Protein AF-A0A554XJT8-F1 (afdb_monomer_lite)

Sequence (326 aa):
MVSGRAGVVPSPWLVAVLSSSRDIGLSLKMLNWFYVSAGSVLSAQRPPRVAFALSGGGKGVKTYVYIDGFNLYYAIKDMGCKWLDPKRMTEQVVPSARIEKVRYFTARVSGAVDAGAPGRQQIFFKALATVPEVQIHLGTFLAKSNWRPVMLLPVAHRALTDTAGSRATFVPGNLVVDVDAGLATSRPERLPVGRYGKGSAGGRPAALPDAVKAQVFTMEEKGSDVNLAVHLVNDAWAGRFDAAVVVSNDTDLVEPIRIVAQELGKSVYLLTPPGKFGAASPLVRVATHQRHIRPSHLRASHLRASQFPDPVWGPDGQPIAKPAGW

InterPro domains:
  IPR021139 NYN domain [PF01936] (219-289)

Radius of gyration: 30.83 Å; chains: 1; bounding box: 77×80×94 Å

Secondary structure (DSSP, 8-state):
-------PPPP----------------------------------PPP-------S--PPEEEEEEEEHHHHHHHHTTTT--SB-HHHHHHHH-TTEEEEEEEEEEEPPPTTS-TTHHHHHHHHHHHHTTSTTEEEEEEEEEEEEEEEE---PPBTTPEEE-TTS-EEE--SEEEEE---TT-TT---EEEEEB--STT-SSPPPPPPTTPPEEEEEEEEEESHHHHHHHHHHHHHHTT--SEEEEE---GGGHHHHHIIIIIS--EEEEEEPS-SS-S-HHHHHH-SEEEE---TTSTT-TTGGGBPPSSEEPTTS-EEPPPTT-

Organism: NCBI:txid1101373

Structure (mmCIF, N/CA/C/O backbone):
data_AF-A0A554XJT8-F1
#
_entry.id   AF-A0A554XJT8-F1
#
loop_
_atom_site.group_PDB
_atom_site.id
_atom_site.type_symbol
_atom_site.label_atom_id
_atom_site.label_alt_id
_atom_site.label_comp_id
_atom_site.label_asym_id
_atom_site.label_entity_id
_atom_site.label_seq_id
_atom_site.pdbx_PDB_ins_code
_atom_site.Cartn_x
_atom_site.Cartn_y
_atom_site.Cartn_z
_atom_site.occupancy
_atom_site.B_iso_or_equiv
_atom_site.auth_seq_id
_atom_site.auth_comp_id
_atom_site.auth_asym_id
_atom_site.auth_atom_id
_atom_site.pdbx_PDB_model_num
ATOM 1 N N . MET A 1 1 ? 50.480 -52.126 52.655 1.00 32.88 1 MET A N 1
ATOM 2 C CA . MET A 1 1 ? 49.744 -53.375 52.963 1.00 32.88 1 MET A CA 1
ATOM 3 C C . MET A 1 1 ? 48.249 -53.068 52.972 1.00 32.88 1 MET A C 1
ATOM 5 O O . MET A 1 1 ? 47.921 -51.993 53.441 1.00 32.88 1 MET A O 1
ATOM 9 N N . VAL A 1 2 ? 47.407 -53.982 52.458 1.00 31.33 2 VAL A N 1
ATOM 10 C CA . VAL A 1 2 ? 45.977 -54.205 52.822 1.00 31.33 2 VAL A CA 1
ATOM 11 C C . VAL A 1 2 ? 45.065 -52.949 52.860 1.00 31.33 2 VAL A C 1
ATOM 13 O O . VAL A 1 2 ? 45.084 -52.198 53.821 1.00 31.33 2 VAL A O 1
ATOM 16 N N . SER A 1 3 ? 44.364 -52.614 51.763 1.00 32.22 3 SER A N 1
ATOM 17 C CA . SER A 1 3 ? 42.914 -52.864 51.498 1.00 32.22 3 SER A CA 1
ATOM 18 C C . SER A 1 3 ? 41.916 -51.999 52.303 1.00 32.22 3 SER A C 1
ATOM 20 O O . SER A 1 3 ? 42.091 -51.864 53.502 1.00 32.22 3 SER A O 1
ATOM 22 N N . GLY A 1 4 ? 40.805 -51.481 51.760 1.00 31.20 4 GLY A N 1
ATOM 23 C CA . GLY A 1 4 ? 40.276 -51.503 50.385 1.00 31.20 4 GLY A CA 1
ATOM 24 C C . GLY A 1 4 ? 38.774 -51.129 50.335 1.00 31.20 4 GLY A C 1
ATOM 25 O O . GLY A 1 4 ? 38.137 -51.137 51.378 1.00 31.20 4 GLY A O 1
ATOM 26 N N . ARG A 1 5 ? 38.222 -50.896 49.123 1.00 33.69 5 ARG A N 1
ATOM 27 C CA . ARG A 1 5 ? 36.776 -50.742 48.761 1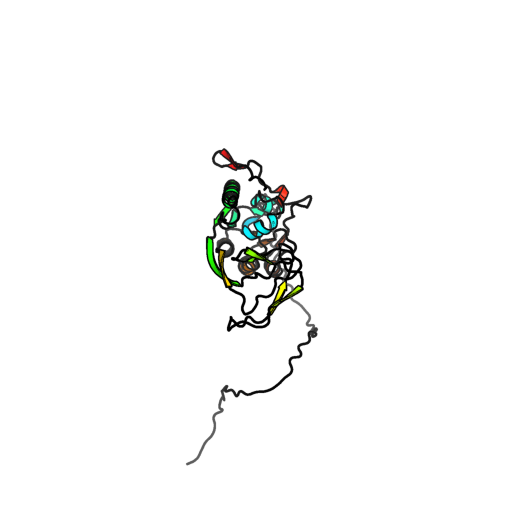.00 33.69 5 ARG A CA 1
ATOM 28 C C . ARG A 1 5 ? 35.970 -49.610 49.455 1.00 33.69 5 ARG A C 1
ATOM 30 O O . ARG A 1 5 ? 36.171 -49.310 50.615 1.00 33.69 5 ARG A O 1
ATOM 37 N N . ALA A 1 6 ? 34.975 -48.978 48.827 1.00 33.12 6 ALA A N 1
ATOM 38 C CA . ALA A 1 6 ? 34.601 -48.863 47.411 1.00 33.12 6 ALA A CA 1
ATOM 39 C C . ALA A 1 6 ? 33.760 -47.580 47.228 1.00 33.12 6 ALA A C 1
ATOM 41 O O . ALA A 1 6 ? 32.952 -47.255 48.094 1.00 33.12 6 ALA A O 1
ATOM 42 N N . GLY A 1 7 ? 33.915 -46.881 46.100 1.00 28.08 7 GLY A N 1
ATOM 43 C CA . GLY A 1 7 ? 33.087 -45.729 45.723 1.00 28.08 7 GLY A CA 1
ATOM 44 C C . GLY A 1 7 ? 32.483 -45.943 44.337 1.00 28.08 7 GLY A C 1
ATOM 45 O O . GLY A 1 7 ? 33.192 -46.352 43.418 1.00 28.08 7 GLY A O 1
ATOM 46 N N . VAL A 1 8 ? 31.178 -45.705 44.192 1.00 33.62 8 VAL A N 1
ATOM 47 C CA . VAL A 1 8 ? 30.466 -45.833 42.910 1.00 33.62 8 VAL A CA 1
ATOM 48 C C . VAL A 1 8 ? 30.761 -44.610 42.039 1.00 33.62 8 VAL A C 1
ATOM 50 O O . VAL A 1 8 ? 30.669 -43.474 42.500 1.00 33.62 8 VAL A O 1
ATOM 53 N N . VAL A 1 9 ? 31.135 -44.853 40.782 1.00 34.41 9 VAL A N 1
ATOM 54 C CA . VAL A 1 9 ? 31.613 -43.839 39.831 1.00 34.41 9 VAL A CA 1
ATOM 55 C C . VAL A 1 9 ? 30.482 -43.405 38.886 1.00 34.41 9 VAL A C 1
ATOM 57 O O . VAL A 1 9 ? 29.823 -44.278 38.321 1.00 34.41 9 VAL A O 1
ATOM 60 N N . PRO A 1 10 ? 30.283 -42.097 38.631 1.00 36.31 10 PRO A N 1
ATOM 61 C CA . PRO A 1 10 ? 29.506 -41.621 37.489 1.00 36.31 10 PRO A CA 1
ATOM 62 C C . PRO A 1 10 ? 30.395 -41.572 36.231 1.00 36.31 10 PRO A C 1
ATOM 64 O O . PRO A 1 10 ? 31.422 -40.893 36.226 1.00 36.31 10 PRO A O 1
ATOM 67 N N . SER A 1 11 ? 30.021 -42.273 35.155 1.00 27.66 11 SER A N 1
ATOM 68 C CA . SER A 1 11 ? 30.776 -42.273 33.890 1.00 27.66 11 SER A CA 1
ATOM 69 C C . SER A 1 11 ? 30.193 -41.289 32.854 1.00 27.66 11 SER A C 1
ATOM 71 O O . SER A 1 11 ? 28.992 -41.345 32.585 1.00 27.66 11 SER A O 1
ATOM 73 N N . PRO A 1 12 ? 31.005 -40.402 32.240 1.00 36.66 12 PRO A N 1
ATOM 74 C CA . PRO A 1 12 ? 30.557 -39.455 31.213 1.00 36.66 12 PRO A CA 1
ATOM 75 C C . PRO A 1 12 ? 31.029 -39.838 29.790 1.00 36.66 12 PRO A C 1
ATOM 77 O O . PRO A 1 12 ? 31.674 -40.864 29.593 1.00 36.66 12 PRO A O 1
ATOM 80 N N . TRP A 1 13 ? 30.785 -38.913 28.851 1.00 25.25 13 TRP A N 1
ATOM 81 C CA . TRP A 1 13 ? 31.481 -38.674 27.571 1.00 25.25 13 TRP A CA 1
ATOM 82 C C . TRP A 1 13 ? 30.846 -39.116 26.243 1.00 25.25 13 TRP A C 1
ATOM 84 O O . TRP A 1 13 ? 30.633 -40.281 25.926 1.00 25.25 13 TRP A O 1
ATOM 94 N N . LEU A 1 14 ? 30.680 -38.076 25.428 1.00 26.64 14 LEU A N 1
ATOM 95 C CA . LEU A 1 14 ? 30.576 -38.010 23.976 1.00 26.64 14 LEU A CA 1
ATOM 96 C C . LEU A 1 14 ? 31.982 -38.104 23.344 1.00 26.64 14 LEU A C 1
ATOM 98 O O . LEU A 1 14 ? 32.825 -37.315 23.752 1.00 26.64 14 LEU A O 1
ATOM 102 N N . VAL A 1 15 ? 32.200 -38.937 22.313 1.00 27.66 15 VAL A N 1
ATOM 103 C CA . VAL A 1 15 ? 33.153 -38.717 21.185 1.00 27.66 15 VAL A CA 1
ATOM 104 C C . VAL A 1 15 ? 32.668 -39.520 19.958 1.00 27.66 15 VAL A C 1
ATOM 106 O O . VAL A 1 15 ? 32.029 -40.559 20.102 1.00 27.66 15 VAL A O 1
ATOM 109 N N . ALA A 1 16 ? 32.930 -39.009 18.749 1.00 26.58 16 ALA A N 1
ATOM 110 C CA . ALA A 1 16 ? 32.426 -39.509 17.465 1.00 26.58 16 ALA A CA 1
ATOM 111 C C . ALA A 1 16 ? 33.421 -40.387 16.672 1.00 26.58 16 ALA A C 1
ATOM 113 O O . ALA A 1 16 ? 34.627 -40.315 16.892 1.00 26.58 16 ALA A O 1
ATOM 114 N N . VAL A 1 17 ? 32.916 -41.102 15.653 1.00 24.95 17 VAL A N 1
ATOM 115 C CA . VAL A 1 17 ? 33.688 -41.573 14.482 1.00 24.95 17 VAL A CA 1
ATOM 116 C C . VAL A 1 17 ? 32.854 -41.379 13.204 1.00 24.95 17 VAL A C 1
ATOM 118 O O . VAL A 1 17 ? 31.666 -41.694 13.176 1.00 24.95 17 VAL A O 1
ATOM 121 N N . LEU A 1 18 ? 33.481 -40.859 12.145 1.00 24.61 18 LEU A N 1
ATOM 122 C CA . LEU A 1 18 ? 32.942 -40.744 10.780 1.00 24.61 18 LEU A CA 1
ATOM 123 C C . LEU A 1 18 ? 33.409 -41.931 9.921 1.00 24.61 18 LEU A C 1
ATOM 125 O O . LEU A 1 18 ? 34.576 -42.292 10.033 1.00 24.61 18 LEU A O 1
ATOM 129 N N . SER A 1 19 ? 32.572 -42.442 9.001 1.00 23.00 19 SER A N 1
ATOM 130 C CA . SER A 1 19 ? 32.932 -42.692 7.580 1.00 23.00 19 SER A CA 1
ATOM 131 C C . SER A 1 19 ? 31.869 -43.504 6.804 1.00 23.00 19 SER A C 1
ATOM 133 O O . SER A 1 19 ? 31.547 -44.625 7.174 1.00 23.00 19 SER A O 1
ATOM 135 N N . SER A 1 20 ? 31.401 -42.934 5.685 1.00 23.25 20 SER A N 1
ATOM 136 C CA . SER A 1 20 ? 31.107 -43.583 4.385 1.00 23.25 20 SER A CA 1
ATOM 137 C C . SER A 1 20 ? 30.373 -44.944 4.317 1.00 23.25 20 SER A C 1
ATOM 139 O O . SER A 1 20 ? 30.992 -45.986 4.503 1.00 23.25 20 SER A O 1
ATOM 141 N N . SER A 1 21 ? 29.129 -44.969 3.802 1.00 24.58 21 SER A N 1
ATOM 142 C CA . SER A 1 21 ? 28.845 -45.267 2.370 1.00 24.58 21 SER A CA 1
ATOM 143 C C . SER A 1 21 ? 27.387 -45.670 2.053 1.00 24.58 21 SER A C 1
ATOM 145 O O . SER A 1 21 ? 26.812 -46.507 2.734 1.00 24.58 21 SER A O 1
ATOM 147 N N . ARG A 1 22 ? 26.911 -45.177 0.894 1.00 26.02 22 ARG A N 1
ATOM 148 C CA . ARG A 1 22 ? 25.909 -45.756 -0.039 1.00 26.02 22 ARG A CA 1
ATOM 149 C C . ARG A 1 22 ? 24.409 -45.799 0.329 1.00 26.02 22 ARG A C 1
ATOM 151 O O . ARG A 1 22 ? 23.960 -46.552 1.178 1.00 26.02 22 ARG A O 1
ATOM 158 N N . ASP A 1 23 ? 23.667 -45.043 -0.487 1.00 27.22 23 ASP A N 1
ATOM 159 C CA . ASP A 1 23 ? 22.460 -45.439 -1.231 1.00 27.22 23 ASP A CA 1
ATOM 160 C C . ASP A 1 23 ? 21.204 -45.936 -0.485 1.00 27.22 23 ASP A C 1
ATOM 162 O O . ASP A 1 23 ? 21.109 -47.085 -0.072 1.00 27.22 23 ASP A O 1
ATOM 166 N N . ILE A 1 24 ? 20.161 -45.091 -0.474 1.00 29.58 24 ILE A N 1
ATOM 167 C CA . ILE A 1 24 ? 18.866 -45.279 -1.182 1.00 29.58 24 ILE A CA 1
ATOM 168 C C . ILE A 1 24 ? 17.893 -44.181 -0.706 1.00 29.58 24 ILE A C 1
ATOM 170 O O . ILE A 1 24 ? 17.399 -44.189 0.418 1.00 29.58 24 ILE A O 1
ATOM 174 N N . GLY A 1 25 ? 17.611 -43.209 -1.579 1.00 24.70 25 GLY A N 1
ATOM 175 C CA . GLY A 1 25 ? 16.746 -42.057 -1.294 1.00 24.70 25 GLY A CA 1
ATOM 176 C C . GLY A 1 25 ? 15.354 -42.167 -1.920 1.00 24.70 25 GLY A C 1
ATOM 177 O O . GLY A 1 25 ? 15.013 -41.365 -2.785 1.00 24.70 25 GLY A O 1
ATOM 178 N N . LEU A 1 26 ? 14.541 -43.138 -1.494 1.00 25.98 26 LEU A N 1
ATOM 179 C CA . LEU A 1 26 ? 13.128 -43.250 -1.886 1.00 25.98 26 LEU A CA 1
ATOM 180 C C . LEU A 1 26 ? 12.225 -42.663 -0.792 1.00 25.98 26 LEU A C 1
ATOM 182 O O . LEU A 1 26 ? 11.887 -43.334 0.178 1.00 25.98 26 LEU A O 1
ATOM 186 N N . SER A 1 27 ? 11.817 -41.402 -0.955 1.00 26.45 27 SER A N 1
ATOM 187 C CA . SER A 1 27 ? 10.845 -40.750 -0.067 1.00 26.45 27 SER A CA 1
ATOM 188 C C . SER A 1 27 ? 9.455 -40.755 -0.708 1.00 26.45 27 SER A C 1
ATOM 190 O O . SER A 1 27 ? 9.107 -39.863 -1.485 1.00 26.45 27 SER A O 1
ATOM 192 N N . LEU A 1 28 ? 8.657 -41.783 -0.400 1.00 26.12 28 LEU A N 1
ATOM 193 C CA . LEU A 1 28 ? 7.225 -41.778 -0.701 1.00 26.12 28 LEU A CA 1
ATOM 194 C C . LEU A 1 28 ? 6.438 -41.108 0.431 1.00 26.12 28 LEU A C 1
ATOM 196 O O . LEU A 1 28 ? 6.761 -41.226 1.610 1.00 26.12 28 LEU A O 1
ATOM 200 N N . LYS A 1 29 ? 5.370 -40.411 0.045 1.00 24.62 29 LYS A N 1
ATOM 201 C CA . LYS A 1 29 ? 4.393 -39.816 0.961 1.00 24.62 29 LYS A CA 1
ATOM 202 C C . LYS A 1 29 ? 3.502 -40.892 1.599 1.00 24.62 29 LYS A C 1
ATOM 204 O O . LYS A 1 29 ? 3.249 -41.915 0.975 1.00 24.62 29 LYS A O 1
ATOM 209 N N . MET A 1 30 ? 2.858 -40.480 2.696 1.00 24.34 30 MET A N 1
ATOM 210 C CA . MET A 1 30 ? 1.603 -40.981 3.291 1.00 24.34 30 MET A CA 1
ATOM 211 C C . MET A 1 30 ? 1.687 -41.933 4.495 1.00 24.34 30 MET A C 1
ATOM 213 O O . MET A 1 30 ? 2.588 -42.746 4.625 1.00 24.34 30 MET A O 1
ATOM 217 N N . LEU A 1 31 ? 0.642 -41.785 5.325 1.00 25.42 31 LEU A N 1
ATOM 218 C CA . LEU A 1 31 ? 0.244 -42.554 6.508 1.00 25.42 31 LEU A CA 1
ATOM 219 C C . LEU A 1 31 ? 1.232 -42.567 7.693 1.00 25.42 31 LEU A C 1
ATOM 221 O O . LEU A 1 31 ? 2.146 -43.376 7.763 1.00 25.42 31 LEU A O 1
ATOM 225 N N . ASN A 1 32 ? 0.871 -41.834 8.752 1.00 24.11 32 ASN A N 1
ATOM 226 C CA . ASN A 1 32 ? 0.056 -42.513 9.762 1.00 24.11 32 ASN A CA 1
ATOM 227 C C . ASN A 1 32 ? -0.948 -41.564 10.444 1.00 24.11 32 ASN A C 1
ATOM 229 O O . ASN A 1 32 ? -0.661 -40.388 10.665 1.00 24.11 32 ASN A O 1
ATOM 233 N N . TRP A 1 33 ? -2.135 -42.082 10.749 1.00 24.66 33 TRP A N 1
ATOM 234 C CA . TRP A 1 33 ? -3.215 -41.412 11.486 1.00 24.66 33 TRP A CA 1
ATOM 235 C C . TRP A 1 33 ? -3.683 -42.375 12.588 1.00 24.66 33 TRP A C 1
ATOM 237 O O . TRP A 1 33 ? -3.418 -43.568 12.492 1.00 24.66 33 TRP A O 1
ATOM 247 N N . PHE A 1 34 ? -4.388 -41.863 13.599 1.00 25.84 34 PHE A N 1
ATOM 248 C CA . PHE A 1 34 ? -4.796 -42.552 14.838 1.00 25.84 34 PHE A CA 1
ATOM 249 C C . PHE A 1 34 ? -3.706 -42.815 15.892 1.00 25.84 34 PHE A C 1
ATOM 251 O O . PHE A 1 34 ? -2.958 -43.785 15.847 1.00 25.84 34 PHE A O 1
ATOM 258 N N . TYR A 1 35 ? -3.795 -42.042 16.977 1.00 25.27 35 TYR A N 1
ATOM 259 C CA . TYR A 1 35 ? -3.927 -42.652 18.298 1.00 25.27 35 TYR A CA 1
ATOM 260 C C . TYR A 1 35 ? -5.030 -41.912 19.063 1.00 25.27 35 TYR A C 1
ATOM 262 O O . TYR A 1 35 ? -4.958 -40.700 19.251 1.00 25.27 35 TYR A O 1
ATOM 270 N N . VAL A 1 36 ? -6.076 -42.637 19.458 1.00 29.34 36 VAL A N 1
ATOM 271 C CA . VAL A 1 36 ? -7.143 -42.152 20.342 1.00 29.34 36 VAL A CA 1
ATOM 272 C C . VAL A 1 36 ? -7.037 -42.957 21.627 1.00 29.34 36 VAL A C 1
ATOM 274 O O . VAL A 1 36 ? -7.034 -44.183 21.579 1.00 29.34 36 VAL A O 1
ATOM 277 N N . SER A 1 37 ? -6.980 -42.275 22.768 1.00 30.64 37 SER A N 1
ATOM 278 C CA . SER A 1 37 ? -7.197 -42.887 24.078 1.00 30.64 37 SER A CA 1
ATOM 279 C C . SER A 1 37 ? -8.265 -42.085 24.811 1.00 30.64 37 SER A C 1
ATOM 281 O O . SER A 1 37 ? -8.208 -40.855 24.838 1.00 30.64 37 SER A O 1
ATOM 283 N N . ALA A 1 38 ? -9.271 -42.776 25.343 1.00 28.08 38 ALA A N 1
ATOM 284 C CA . ALA A 1 38 ? -10.408 -42.174 26.029 1.00 28.08 38 ALA A CA 1
ATOM 285 C C . ALA A 1 38 ? -10.172 -42.143 27.550 1.00 28.08 38 ALA A C 1
ATOM 287 O O . ALA A 1 38 ? -9.697 -43.121 28.122 1.00 28.08 38 ALA A O 1
ATOM 288 N N . GLY A 1 39 ? -10.537 -41.034 28.205 1.00 27.45 39 GLY A N 1
ATOM 289 C CA . GLY A 1 39 ? -10.300 -40.802 29.637 1.00 27.45 39 GLY A CA 1
ATOM 290 C C . GLY A 1 39 ? -11.279 -39.790 30.246 1.00 27.45 39 GLY A C 1
ATOM 291 O O . GLY A 1 39 ? -10.981 -38.607 30.362 1.00 27.45 39 GLY A O 1
ATOM 292 N N . SER A 1 40 ? -12.461 -40.287 30.599 1.00 29.72 40 SER A N 1
ATOM 293 C CA . SER A 1 40 ? -13.635 -39.609 31.184 1.00 29.72 40 SER A CA 1
ATOM 294 C C . SER A 1 40 ? -13.489 -39.367 32.709 1.00 29.72 40 SER A C 1
ATOM 296 O O . SER A 1 40 ? -12.950 -40.246 33.369 1.00 29.72 40 SER A O 1
ATOM 298 N N . VAL A 1 41 ? -13.963 -38.296 33.385 1.00 29.70 41 VAL A N 1
ATOM 299 C CA . VAL A 1 41 ? -14.707 -37.044 33.045 1.00 29.70 41 VAL A CA 1
ATOM 300 C C . VAL A 1 41 ? -14.388 -35.948 34.124 1.00 29.70 41 VAL A C 1
ATOM 302 O O . VAL A 1 41 ? -13.697 -36.234 35.093 1.00 29.70 41 VAL A O 1
ATOM 305 N N . LEU A 1 42 ? -14.998 -34.750 34.019 1.00 26.92 42 LEU A N 1
ATOM 306 C CA . LEU A 1 42 ? -15.322 -33.752 35.079 1.00 26.92 42 LEU A CA 1
ATOM 307 C C . LEU A 1 42 ? -14.25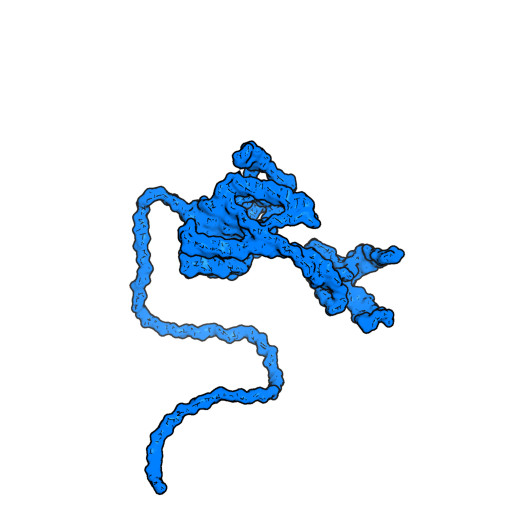1 -32.745 35.570 1.00 26.92 42 LEU A C 1
ATOM 309 O O . LEU A 1 42 ? -13.623 -32.923 36.607 1.00 26.92 42 LEU A O 1
ATOM 313 N N . SER A 1 43 ? -14.273 -31.541 34.984 1.00 28.91 43 SER A N 1
ATOM 314 C CA . SER A 1 43 ? -14.687 -30.333 35.729 1.00 28.91 43 SER A CA 1
ATOM 315 C C . SER A 1 43 ? -15.111 -29.225 34.761 1.00 28.91 43 SER A C 1
ATOM 317 O O . SER A 1 43 ? -14.389 -28.899 33.821 1.00 28.91 43 SER A O 1
ATOM 319 N N . ALA A 1 44 ? -16.298 -28.654 34.964 1.00 34.91 44 ALA A N 1
ATOM 320 C CA . ALA A 1 44 ? -16.817 -27.575 34.132 1.00 34.91 44 ALA A CA 1
ATOM 321 C C . ALA A 1 44 ? -16.568 -26.216 34.796 1.00 34.91 44 ALA A C 1
ATOM 323 O O . ALA A 1 44 ? -17.236 -25.869 35.769 1.00 34.91 44 ALA A O 1
ATOM 324 N N . GLN A 1 45 ? -15.684 -25.402 34.217 1.00 34.41 45 GLN A N 1
ATOM 325 C CA . GLN A 1 45 ? -15.639 -23.965 34.494 1.00 34.41 45 GLN A CA 1
ATOM 326 C C . GLN A 1 45 ? -16.029 -23.192 33.234 1.00 34.41 45 GLN A C 1
ATOM 328 O O . GLN A 1 45 ? -15.295 -23.125 32.251 1.00 34.41 45 GLN A O 1
ATOM 333 N N . ARG A 1 46 ? -17.241 -22.627 33.264 1.00 32.69 46 ARG A N 1
ATOM 334 C CA . ARG A 1 46 ? -17.702 -21.655 32.267 1.00 32.69 46 ARG A CA 1
ATOM 335 C C . ARG A 1 46 ? -16.806 -20.410 32.357 1.00 32.69 46 ARG A C 1
ATOM 337 O O . ARG A 1 46 ? -16.583 -19.951 33.478 1.00 32.69 46 ARG A O 1
ATOM 344 N N . PRO A 1 47 ? -16.376 -19.796 31.239 1.00 38.06 47 PRO A N 1
ATOM 345 C CA . PRO A 1 47 ? -15.825 -18.447 31.303 1.00 38.06 47 PRO A CA 1
ATOM 346 C C . PRO A 1 47 ? -16.904 -17.488 31.841 1.00 38.06 47 PRO A C 1
ATOM 348 O O . PRO A 1 47 ? -18.097 -17.695 31.573 1.00 38.06 47 PRO A O 1
ATOM 351 N N . PRO A 1 48 ? -16.531 -16.455 32.615 1.00 33.53 48 PRO A N 1
ATOM 352 C CA . PRO A 1 48 ? -17.500 -15.580 33.252 1.00 33.53 48 PRO A CA 1
ATOM 353 C C . PRO A 1 48 ? -18.310 -14.820 32.199 1.00 33.53 48 PRO A C 1
ATOM 355 O O . PRO A 1 48 ? -17.770 -14.084 31.372 1.00 33.53 48 PRO A O 1
ATOM 358 N N . ARG A 1 49 ? -19.639 -14.956 32.265 1.00 38.03 49 ARG A N 1
ATOM 359 C CA . ARG A 1 49 ? -20.561 -14.046 31.581 1.00 38.03 49 ARG A CA 1
ATOM 360 C C . ARG A 1 49 ? -20.461 -12.675 32.246 1.00 38.03 49 ARG A C 1
ATOM 362 O O . ARG A 1 49 ? -21.205 -12.392 33.182 1.00 38.03 49 ARG A O 1
ATOM 369 N N . VAL A 1 50 ? -19.575 -11.818 31.743 1.00 35.06 50 VAL A N 1
ATOM 370 C CA . VAL A 1 50 ? -19.638 -10.381 32.027 1.00 35.06 50 VAL A CA 1
ATOM 371 C C . VAL A 1 50 ? -20.882 -9.843 31.325 1.00 35.06 50 VAL A C 1
ATOM 373 O O . VAL A 1 50 ? -20.869 -9.534 30.134 1.00 35.06 50 VAL A O 1
ATOM 376 N N . ALA A 1 51 ? -21.990 -9.801 32.060 1.00 31.47 51 ALA A N 1
ATOM 377 C CA . ALA A 1 51 ? -23.214 -9.165 31.611 1.00 31.47 51 ALA A CA 1
ATOM 378 C C . ALA A 1 51 ? -22.992 -7.648 31.590 1.00 31.47 51 ALA A C 1
ATOM 380 O O . ALA A 1 51 ? -23.178 -6.968 32.597 1.00 31.47 51 ALA A O 1
ATOM 381 N N . PHE A 1 52 ? -22.581 -7.114 30.438 1.00 35.16 52 PHE A N 1
ATOM 382 C CA . PHE A 1 52 ? -22.645 -5.677 30.206 1.00 35.16 52 PHE A CA 1
ATOM 383 C C . PHE A 1 52 ? -24.115 -5.254 30.215 1.00 35.16 52 PHE A C 1
ATOM 385 O O . PHE A 1 52 ? -24.876 -5.585 29.305 1.00 35.16 52 PHE A O 1
ATOM 392 N N . ALA A 1 53 ? -24.510 -4.534 31.265 1.00 32.66 53 ALA A N 1
ATOM 393 C CA . ALA A 1 53 ? -25.801 -3.875 31.320 1.00 32.66 53 ALA A CA 1
ATOM 394 C C . ALA A 1 53 ? -25.900 -2.888 30.147 1.00 32.66 53 ALA A C 1
ATOM 396 O O . ALA A 1 53 ? -25.073 -1.985 30.009 1.00 32.66 53 ALA A O 1
ATOM 397 N N . LEU A 1 54 ? -26.904 -3.074 29.289 1.00 41.34 54 LEU A N 1
ATOM 398 C CA . LEU A 1 54 ? -27.162 -2.178 28.168 1.00 41.34 54 LEU A CA 1
ATOM 399 C C . LEU A 1 54 ? -27.708 -0.849 28.696 1.00 41.34 54 LEU A C 1
ATOM 401 O O . LEU A 1 54 ? -28.893 -0.727 28.994 1.00 41.34 54 LEU A O 1
ATOM 405 N N . SER A 1 55 ? -26.833 0.151 28.782 1.00 32.25 55 SER A N 1
ATOM 406 C CA . SER A 1 55 ? -27.194 1.540 29.053 1.00 32.25 55 SER A CA 1
ATOM 407 C C . SER A 1 55 ? -26.431 2.474 28.114 1.00 32.25 55 SER A C 1
ATOM 409 O O . SER A 1 55 ? -25.204 2.462 28.086 1.00 32.25 55 SER A O 1
ATOM 411 N N . GLY A 1 56 ? -27.175 3.288 27.358 1.00 34.12 56 GLY A N 1
ATOM 412 C CA . GLY A 1 56 ? -26.682 4.520 26.731 1.00 34.12 56 GLY A CA 1
ATOM 413 C C . GLY A 1 56 ? -25.783 4.390 25.493 1.00 34.12 56 GLY A C 1
ATOM 414 O O . GLY A 1 56 ? -24.564 4.372 25.606 1.00 34.12 56 GLY A O 1
ATOM 415 N N . GLY A 1 57 ? -26.391 4.462 24.300 1.00 38.84 57 GLY A N 1
ATOM 416 C CA . GLY A 1 57 ? -25.761 4.978 23.070 1.00 38.84 57 GLY A CA 1
ATOM 417 C C . GLY A 1 57 ? -24.433 4.334 22.652 1.00 38.84 57 GLY A C 1
ATOM 418 O O . GLY A 1 57 ? -23.363 4.875 22.929 1.00 38.84 57 GLY A O 1
ATOM 419 N N . GLY A 1 58 ? -24.502 3.222 21.913 1.00 43.72 58 GLY A N 1
ATOM 420 C CA . GLY A 1 58 ? -23.334 2.455 21.464 1.00 43.72 58 GLY A CA 1
ATOM 421 C C . GLY A 1 58 ? -22.328 3.260 20.633 1.00 43.72 58 GLY A C 1
ATOM 422 O O . GLY A 1 58 ? -22.425 3.323 19.408 1.00 43.72 58 GLY A O 1
ATOM 423 N N . LYS A 1 59 ? -21.315 3.831 21.294 1.00 60.56 59 LYS A N 1
ATOM 424 C CA . LYS A 1 59 ? -20.140 4.415 20.638 1.00 60.56 59 LYS A CA 1
ATOM 425 C C . LYS A 1 59 ? -19.363 3.294 19.942 1.00 60.56 59 LYS A C 1
ATOM 427 O O . LYS A 1 59 ? -18.875 2.388 20.611 1.00 60.56 59 LYS A O 1
ATOM 432 N N . GLY A 1 60 ? -19.238 3.371 18.614 1.00 76.31 60 GLY A N 1
ATOM 433 C CA . GLY A 1 60 ? -18.525 2.372 17.805 1.00 76.31 60 GLY A CA 1
ATOM 434 C C . GLY A 1 60 ? -17.084 2.127 18.270 1.00 76.31 60 GLY A C 1
ATOM 435 O O . GLY A 1 60 ? -16.462 3.011 18.872 1.00 76.31 60 GLY A O 1
ATOM 436 N N . VAL A 1 61 ? -16.564 0.930 17.981 1.00 91.69 61 VAL A N 1
ATOM 437 C CA . VAL A 1 61 ? -15.271 0.424 18.480 1.00 91.69 61 VAL A CA 1
ATOM 438 C C . VAL A 1 61 ? -14.129 1.319 18.003 1.00 91.69 61 VAL A C 1
ATOM 440 O O . VAL A 1 61 ? -14.003 1.547 16.796 1.00 91.69 61 VAL A O 1
ATOM 443 N N . LYS A 1 62 ? -13.281 1.811 18.918 1.00 96.75 62 LYS A N 1
ATOM 444 C CA . LYS A 1 62 ? -12.185 2.728 18.580 1.00 96.75 62 LYS A CA 1
ATOM 445 C C . LYS A 1 62 ? -11.196 2.041 17.643 1.00 96.75 62 LYS A C 1
ATOM 447 O O . LYS A 1 62 ? -10.489 1.124 18.058 1.00 96.75 62 LYS A O 1
ATOM 452 N N . THR A 1 63 ? -11.151 2.471 16.387 1.00 98.06 63 THR A N 1
ATOM 453 C CA . THR A 1 63 ? -10.436 1.750 15.331 1.00 98.06 63 THR A CA 1
ATOM 454 C C . THR A 1 63 ? -9.379 2.618 14.664 1.00 98.06 63 THR A C 1
ATOM 456 O O . THR A 1 63 ? -9.657 3.741 14.236 1.00 98.06 63 THR A O 1
ATOM 459 N N . TYR A 1 64 ? -8.164 2.080 14.556 1.00 98.62 64 TYR A N 1
ATOM 460 C CA . TYR A 1 64 ? -7.096 2.631 13.720 1.00 98.62 64 TYR A CA 1
ATOM 461 C C . TYR A 1 64 ? -6.932 1.758 12.469 1.00 98.62 64 TYR A C 1
ATOM 463 O O . TYR A 1 64 ? -7.014 0.532 12.535 1.00 98.62 64 TYR A O 1
ATOM 471 N N . VAL A 1 65 ? -6.710 2.390 11.320 1.00 98.62 65 VAL A N 1
ATOM 472 C CA . VAL A 1 65 ? -6.571 1.732 10.016 1.00 98.62 65 VAL A CA 1
ATOM 473 C C . VAL A 1 65 ? -5.129 1.869 9.536 1.00 98.62 65 VAL A C 1
ATOM 475 O O . VAL A 1 65 ? -4.563 2.957 9.593 1.00 98.62 65 VAL A O 1
ATOM 478 N N . TYR A 1 66 ? -4.550 0.781 9.044 1.00 98.69 66 TYR A N 1
ATOM 479 C CA . TYR A 1 66 ? -3.184 0.681 8.538 1.00 98.69 66 TYR A CA 1
ATOM 480 C C . TYR A 1 66 ? -3.260 0.207 7.092 1.00 98.69 66 TYR A C 1
ATOM 482 O O . TYR A 1 66 ? -3.760 -0.886 6.826 1.00 98.69 66 TYR A O 1
ATOM 490 N N . ILE A 1 67 ? -2.821 1.042 6.154 1.00 98.25 67 ILE A N 1
ATOM 491 C CA . ILE A 1 67 ? -2.980 0.790 4.722 1.00 98.25 67 ILE A CA 1
ATOM 492 C C . ILE A 1 67 ? -1.621 0.700 4.061 1.00 98.25 67 ILE A C 1
ATOM 494 O O . ILE A 1 67 ? -0.872 1.674 4.022 1.00 98.25 67 ILE A O 1
ATOM 498 N N . ASP A 1 68 ? -1.357 -0.465 3.490 1.00 97.12 68 ASP A N 1
ATOM 499 C CA . ASP A 1 68 ? -0.283 -0.685 2.539 1.00 97.12 68 ASP A CA 1
ATOM 500 C C . ASP A 1 68 ? -0.708 -0.098 1.186 1.00 97.12 68 ASP A C 1
ATOM 502 O O . ASP A 1 68 ? -1.527 -0.651 0.441 1.00 97.12 68 ASP A O 1
ATOM 506 N N . GLY A 1 69 ? -0.190 1.094 0.898 1.00 95.31 69 GLY A N 1
ATOM 507 C CA . GLY A 1 69 ? -0.557 1.866 -0.277 1.00 95.31 69 GLY A CA 1
ATOM 508 C C . GLY A 1 69 ? -0.097 1.233 -1.587 1.00 95.31 69 GLY A C 1
ATOM 509 O O . GLY A 1 69 ? -0.723 1.495 -2.612 1.00 95.31 69 GLY A O 1
ATOM 510 N N . PHE A 1 70 ? 0.948 0.396 -1.589 1.00 92.25 70 PHE A N 1
ATOM 511 C CA . PHE A 1 70 ? 1.404 -0.281 -2.806 1.00 92.25 70 PHE A CA 1
ATOM 512 C C . PHE A 1 70 ? 0.600 -1.548 -3.082 1.00 92.25 70 PHE A C 1
ATOM 514 O O . PHE A 1 70 ? 0.143 -1.722 -4.213 1.00 92.25 70 PHE A O 1
ATOM 521 N N . ASN A 1 71 ? 0.354 -2.389 -2.077 1.00 93.06 71 ASN A N 1
ATOM 522 C CA . ASN A 1 71 ? -0.479 -3.585 -2.213 1.00 93.06 71 ASN A CA 1
ATOM 523 C C . ASN A 1 71 ? -1.913 -3.211 -2.623 1.00 93.06 71 ASN A C 1
ATOM 525 O O . ASN A 1 71 ? -2.448 -3.765 -3.588 1.00 93.06 71 ASN A O 1
ATOM 529 N N . LEU A 1 72 ? -2.486 -2.173 -1.997 1.00 94.50 72 LEU A N 1
ATOM 530 C CA . LEU A 1 72 ? -3.778 -1.616 -2.402 1.00 94.50 72 LEU A CA 1
ATOM 531 C C . LEU A 1 72 ? -3.737 -1.030 -3.825 1.00 94.50 72 LEU A C 1
ATOM 533 O O . LEU A 1 72 ? -4.586 -1.383 -4.645 1.00 94.50 72 LEU A O 1
ATOM 537 N N . TYR A 1 73 ? -2.756 -0.178 -4.154 1.00 92.94 73 TYR A N 1
ATOM 538 C CA . TYR A 1 73 ? -2.654 0.430 -5.487 1.00 92.94 73 TYR A CA 1
ATOM 539 C C . TYR A 1 73 ? -2.517 -0.617 -6.595 1.00 92.94 73 TYR A C 1
ATOM 541 O O . TYR A 1 73 ? -3.254 -0.565 -7.579 1.00 92.94 73 TYR A O 1
ATOM 549 N N . TYR A 1 74 ? -1.612 -1.588 -6.453 1.00 91.06 74 TYR A N 1
ATOM 550 C CA . TYR A 1 74 ? -1.392 -2.607 -7.479 1.00 91.06 74 TYR A CA 1
ATOM 551 C C . TYR A 1 74 ? -2.588 -3.544 -7.661 1.00 91.06 74 TYR A C 1
ATOM 553 O O . TYR A 1 74 ? -2.787 -4.022 -8.779 1.00 91.06 74 TYR A O 1
ATOM 561 N N . ALA A 1 75 ? -3.407 -3.744 -6.624 1.00 90.00 75 ALA A N 1
ATOM 562 C CA . ALA A 1 75 ? -4.672 -4.459 -6.730 1.00 90.00 75 ALA A CA 1
ATOM 563 C C . ALA A 1 75 ? -5.748 -3.674 -7.508 1.00 90.00 75 ALA A C 1
ATOM 565 O O . ALA A 1 75 ? -6.498 -4.278 -8.270 1.00 90.00 75 ALA A O 1
ATOM 566 N N . ILE A 1 76 ? -5.830 -2.341 -7.362 1.00 91.12 76 ILE A N 1
ATOM 567 C CA . ILE A 1 76 ? -6.951 -1.538 -7.905 1.00 91.12 76 ILE A CA 1
ATOM 568 C C . ILE A 1 76 ? -6.617 -0.657 -9.120 1.00 91.12 76 ILE A C 1
ATOM 570 O O . ILE A 1 76 ? -7.533 -0.113 -9.741 1.00 91.12 76 ILE A O 1
ATOM 574 N N . LYS A 1 77 ? -5.338 -0.485 -9.479 1.00 88.69 77 LYS A N 1
ATOM 575 C CA . LYS A 1 77 ? -4.882 0.468 -10.516 1.00 88.69 77 LYS A CA 1
ATOM 576 C C . LYS A 1 77 ? -5.570 0.308 -11.878 1.00 88.69 77 LYS A C 1
ATOM 578 O O . LYS A 1 77 ? -5.841 1.311 -12.538 1.00 88.69 77 LYS A O 1
ATOM 583 N N . ASP A 1 78 ? -5.896 -0.931 -12.246 1.00 88.31 78 ASP A N 1
ATOM 584 C CA . ASP A 1 78 ? -6.502 -1.312 -13.527 1.00 88.31 78 ASP A CA 1
ATOM 585 C C . ASP A 1 78 ? -8.041 -1.465 -13.412 1.00 88.31 78 ASP A C 1
ATOM 587 O O . ASP A 1 78 ? -8.709 -1.855 -14.364 1.00 88.31 78 ASP A O 1
ATOM 591 N N . MET A 1 79 ? -8.627 -1.148 -12.245 1.00 87.94 79 MET A N 1
ATOM 592 C CA . MET A 1 79 ? -10.063 -1.299 -11.943 1.00 87.94 79 MET A CA 1
ATOM 593 C C . MET A 1 79 ? -10.886 -0.005 -12.087 1.00 87.94 79 MET A C 1
ATOM 595 O O . MET A 1 79 ? -12.088 -0.021 -11.803 1.00 87.94 79 MET A O 1
ATOM 599 N N . GLY A 1 80 ? -10.258 1.111 -12.484 1.00 89.00 80 GLY A N 1
ATOM 600 C CA . GLY A 1 80 ? -10.912 2.424 -12.625 1.00 89.00 80 GLY A CA 1
ATOM 601 C C . GLY A 1 80 ? -11.395 3.026 -11.299 1.00 89.00 80 GLY A C 1
ATOM 602 O O . GLY A 1 80 ? -12.436 3.675 -11.257 1.00 89.00 80 GLY A O 1
ATOM 603 N N . CYS A 1 81 ? -10.702 2.727 -10.194 1.00 90.62 81 CYS A N 1
ATOM 604 C CA . CYS A 1 81 ? -11.072 3.155 -8.839 1.00 90.62 81 CYS A CA 1
ATOM 605 C C . CYS A 1 81 ? -9.881 3.739 -8.056 1.00 90.62 81 CYS A C 1
ATOM 607 O O . CYS A 1 81 ? -9.789 3.564 -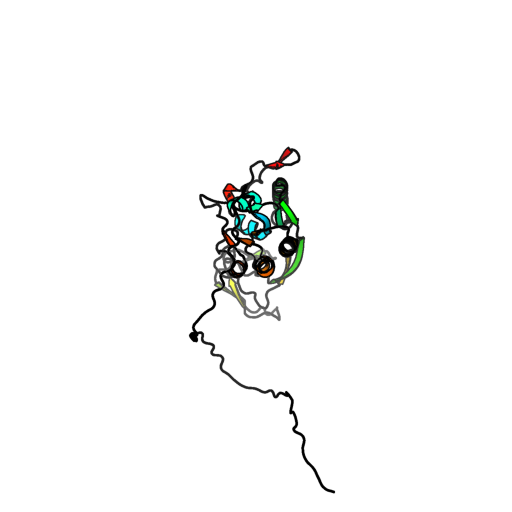6.843 1.00 90.62 81 CYS A O 1
ATOM 609 N N . LYS A 1 82 ? -8.946 4.403 -8.751 1.00 93.25 82 LYS A N 1
ATOM 610 C CA . LYS A 1 82 ? -7.731 4.987 -8.149 1.00 93.25 82 LYS A CA 1
ATOM 611 C C . LYS A 1 82 ? -8.013 6.236 -7.298 1.00 93.25 82 LYS A C 1
ATOM 613 O O . LYS A 1 82 ? -7.180 6.606 -6.481 1.00 93.25 82 LYS A O 1
ATOM 618 N N . TRP A 1 83 ? -9.169 6.878 -7.473 1.00 96.25 83 TRP A N 1
ATOM 619 C CA . TRP A 1 83 ? -9.590 8.076 -6.736 1.00 96.25 83 TRP A CA 1
ATOM 620 C C . TRP A 1 83 ? -10.329 7.691 -5.447 1.00 96.25 83 TRP A C 1
ATOM 622 O O . TRP A 1 83 ? -11.475 8.066 -5.228 1.00 96.25 83 TRP A O 1
ATOM 632 N N . LEU A 1 84 ? -9.694 6.842 -4.639 1.00 96.00 84 LEU A N 1
ATOM 633 C CA . LEU A 1 84 ? -10.310 6.135 -3.516 1.00 96.00 84 LEU A CA 1
ATOM 634 C C . LEU A 1 84 ? -10.157 6.900 -2.197 1.00 96.00 84 LEU A C 1
ATOM 636 O O . LEU A 1 84 ? -9.035 7.205 -1.799 1.00 96.00 84 LEU A O 1
ATOM 640 N N . ASP A 1 85 ? -11.263 7.094 -1.481 1.00 97.31 85 ASP A N 1
ATOM 641 C CA . ASP A 1 85 ? -11.277 7.476 -0.070 1.00 97.31 85 ASP A CA 1
ATOM 642 C C . ASP A 1 85 ? -11.071 6.213 0.801 1.00 97.31 85 ASP A C 1
ATOM 644 O O . ASP A 1 85 ? -11.950 5.339 0.863 1.00 97.31 85 ASP A O 1
ATOM 648 N N . PRO A 1 86 ? -9.916 6.075 1.482 1.00 95.75 86 PRO A N 1
ATOM 649 C CA . PRO A 1 86 ? -9.615 4.899 2.293 1.00 95.75 86 PRO A CA 1
ATOM 650 C C . PRO A 1 86 ? -10.452 4.793 3.577 1.00 95.75 86 PRO A C 1
ATOM 652 O O . PRO A 1 86 ? -10.698 3.678 4.051 1.00 95.75 86 PRO A O 1
ATOM 655 N N . LYS A 1 87 ? -10.890 5.924 4.149 1.00 96.56 87 LYS A N 1
ATOM 656 C CA . LYS A 1 87 ? -11.720 5.964 5.360 1.00 96.56 87 LYS A CA 1
ATOM 657 C C . LYS A 1 87 ? -13.107 5.441 5.017 1.00 96.56 87 LYS A C 1
ATOM 659 O O . LYS A 1 87 ? -13.532 4.433 5.578 1.00 96.56 87 LYS A O 1
ATOM 664 N N . ARG A 1 88 ? -13.738 6.030 3.999 1.00 95.88 88 ARG A N 1
ATOM 665 C CA . ARG A 1 88 ? -15.061 5.630 3.499 1.00 95.88 88 ARG A CA 1
ATOM 666 C C . ARG A 1 88 ? -15.094 4.180 3.006 1.00 95.88 88 ARG A C 1
ATOM 668 O O . ARG A 1 88 ? -16.063 3.468 3.269 1.00 95.88 88 ARG A O 1
ATOM 675 N N . MET A 1 89 ? -14.016 3.704 2.370 1.00 95.75 89 MET A N 1
ATOM 676 C CA . MET A 1 89 ? -13.872 2.283 2.023 1.00 95.75 89 MET A CA 1
ATOM 677 C C . MET A 1 89 ? -13.916 1.400 3.272 1.00 95.75 89 MET A C 1
ATOM 679 O O . MET A 1 89 ? -14.610 0.383 3.289 1.00 95.75 89 MET A O 1
ATOM 683 N N . THR A 1 90 ? -13.175 1.775 4.313 1.00 95.25 90 THR A N 1
ATOM 684 C CA . THR A 1 90 ? -13.078 0.980 5.538 1.00 95.25 90 THR A CA 1
ATOM 685 C C . THR A 1 90 ? -14.392 0.986 6.324 1.00 95.25 90 THR A C 1
ATOM 687 O O . THR A 1 90 ? -14.804 -0.072 6.791 1.00 95.25 90 THR A O 1
ATOM 690 N N . GLU A 1 91 ? -15.102 2.117 6.387 1.00 94.75 91 GLU A N 1
ATOM 691 C CA . GLU A 1 91 ? -16.435 2.232 7.008 1.00 94.75 91 GLU A CA 1
ATOM 692 C C . GLU A 1 91 ? -17.462 1.300 6.348 1.00 94.75 91 GLU A C 1
ATOM 694 O O . GLU A 1 91 ? -18.228 0.631 7.037 1.00 94.75 91 GLU A O 1
ATOM 699 N N . GLN A 1 92 ? -17.444 1.181 5.016 1.00 92.56 92 GLN A N 1
ATOM 700 C CA . GLN A 1 92 ? -18.335 0.254 4.304 1.00 92.56 92 GLN A CA 1
ATOM 701 C C . GLN A 1 92 ? -17.981 -1.220 4.533 1.00 92.56 92 GLN A C 1
ATOM 703 O O . GLN A 1 92 ? -18.867 -2.075 4.546 1.00 92.56 92 GLN A O 1
ATOM 708 N N . VAL A 1 93 ? -16.695 -1.540 4.699 1.00 92.44 93 VAL A N 1
ATOM 709 C CA . VAL A 1 93 ? -16.231 -2.919 4.920 1.00 92.44 93 VAL A CA 1
ATOM 710 C C . VAL A 1 93 ? -16.396 -3.351 6.386 1.00 92.44 93 VAL A C 1
ATOM 712 O O . VAL A 1 93 ? -16.633 -4.533 6.655 1.00 92.44 93 VAL A O 1
ATOM 715 N N . VAL A 1 94 ? -16.283 -2.412 7.332 1.00 93.44 94 VAL A N 1
ATOM 716 C CA . VAL A 1 94 ? -16.368 -2.639 8.784 1.00 93.44 94 VAL A CA 1
ATOM 717 C C . VAL A 1 94 ? -17.299 -1.596 9.441 1.00 93.44 94 VAL A C 1
ATOM 719 O O . VAL A 1 94 ? -16.822 -0.706 10.143 1.00 93.44 94 VAL A O 1
ATOM 722 N N . PRO A 1 95 ? -18.637 -1.705 9.285 1.00 90.38 95 PRO A N 1
ATOM 723 C CA . PRO A 1 95 ? -19.580 -0.684 9.774 1.00 90.38 95 PRO A CA 1
ATOM 724 C C . PRO A 1 95 ? -19.621 -0.485 11.300 1.00 90.38 95 PRO A C 1
ATOM 726 O O . PRO A 1 95 ? -20.201 0.481 11.781 1.00 90.38 95 PRO A O 1
ATOM 729 N N . SER A 1 96 ? -19.031 -1.399 12.077 1.00 88.94 96 SER A N 1
ATOM 730 C CA . SER A 1 96 ? -18.903 -1.305 13.539 1.00 88.94 96 SER A CA 1
ATOM 731 C C . SER A 1 96 ? -17.700 -0.473 14.012 1.00 88.94 96 SER A C 1
ATOM 733 O O . SER A 1 96 ? -17.572 -0.212 15.213 1.00 88.94 96 SER A O 1
ATOM 735 N N . ALA A 1 97 ? -16.804 -0.081 13.101 1.00 91.62 97 ALA A N 1
ATOM 736 C CA . ALA A 1 97 ? -15.588 0.658 13.414 1.00 91.62 97 ALA A CA 1
ATOM 737 C C . ALA A 1 97 ? -15.852 2.166 13.538 1.00 91.62 97 ALA A C 1
ATOM 739 O O . ALA A 1 97 ? -16.281 2.813 12.585 1.00 91.62 97 ALA A O 1
ATOM 740 N N . ARG A 1 98 ? -15.493 2.760 14.683 1.00 96.12 98 ARG A N 1
ATOM 741 C CA . ARG A 1 98 ? -15.284 4.209 14.795 1.00 96.12 98 ARG A CA 1
ATOM 742 C C . ARG A 1 98 ? -13.845 4.506 14.389 1.00 96.12 98 ARG A C 1
ATOM 744 O O . ARG A 1 98 ? -12.934 4.362 15.206 1.00 96.12 98 ARG A O 1
ATOM 751 N N . ILE A 1 99 ? -13.638 4.868 13.126 1.00 96.94 99 ILE A N 1
ATOM 752 C CA . ILE A 1 99 ? -12.310 5.218 12.613 1.00 96.94 99 ILE A CA 1
ATOM 753 C C . ILE A 1 99 ? -11.870 6.549 13.225 1.00 96.94 99 ILE A C 1
ATOM 755 O O . ILE A 1 99 ? -12.495 7.574 12.987 1.00 96.94 99 ILE A O 1
ATOM 759 N N . GLU A 1 100 ? -10.780 6.528 13.991 1.00 97.62 100 GLU A N 1
ATOM 760 C CA . GLU A 1 100 ? -10.145 7.743 14.533 1.00 97.62 100 GLU A CA 1
ATOM 761 C C . GLU A 1 100 ? -8.812 8.080 13.854 1.00 97.62 100 GLU A C 1
ATOM 763 O O . GLU A 1 100 ? -8.269 9.170 14.040 1.00 97.62 100 GLU A O 1
ATOM 768 N N . LYS A 1 101 ? -8.238 7.132 13.105 1.00 98.38 101 LYS A N 1
ATOM 769 C CA . LYS A 1 101 ? -6.975 7.325 12.392 1.00 98.38 101 LYS A CA 1
ATOM 770 C C . LYS A 1 101 ? -6.850 6.366 11.222 1.00 98.38 101 LYS A C 1
ATOM 772 O O . LYS A 1 101 ? -7.163 5.185 11.355 1.00 98.38 101 LYS A O 1
ATOM 777 N N . VAL A 1 102 ? -6.317 6.861 10.115 1.00 98.56 102 VAL A N 1
ATOM 778 C CA . VAL A 1 102 ? -5.938 6.083 8.937 1.00 98.56 102 VAL A CA 1
ATOM 779 C C . VAL A 1 102 ? -4.477 6.384 8.624 1.00 98.56 102 VAL A C 1
ATOM 781 O O . VAL A 1 102 ? -4.146 7.465 8.153 1.00 98.56 102 VAL A O 1
ATOM 784 N N . ARG A 1 103 ? -3.577 5.440 8.884 1.00 98.62 103 ARG A N 1
ATOM 785 C CA . ARG A 1 103 ? -2.171 5.535 8.490 1.00 98.62 103 ARG A CA 1
ATOM 786 C C . ARG A 1 103 ? -1.992 4.930 7.102 1.00 98.62 103 ARG A C 1
ATOM 788 O O . ARG A 1 103 ? -2.203 3.732 6.917 1.00 98.62 103 ARG A O 1
ATOM 795 N N . TYR A 1 104 ? -1.612 5.758 6.136 1.00 98.38 104 TYR A N 1
ATOM 796 C CA . TYR A 1 104 ? -1.404 5.368 4.744 1.00 98.38 104 TYR A CA 1
ATOM 797 C C . TYR A 1 104 ? 0.097 5.292 4.442 1.00 98.38 104 TYR A C 1
ATOM 799 O O . TYR A 1 104 ? 0.766 6.323 4.368 1.00 98.38 104 TYR A O 1
ATOM 807 N N . PHE A 1 105 ? 0.632 4.083 4.283 1.00 97.88 105 PHE A N 1
ATOM 808 C CA . PHE A 1 105 ? 2.058 3.823 4.072 1.00 97.88 105 PHE A CA 1
ATOM 809 C C . PHE A 1 105 ? 2.359 3.697 2.580 1.00 97.88 105 PHE A C 1
ATOM 811 O O . PHE A 1 105 ? 1.727 2.920 1.870 1.00 97.88 105 PHE A O 1
ATOM 818 N N . THR A 1 106 ? 3.293 4.496 2.071 1.00 96.00 106 THR A N 1
ATOM 819 C CA . THR A 1 106 ? 3.637 4.536 0.640 1.00 96.00 106 THR A CA 1
ATOM 820 C C . THR A 1 106 ? 4.981 5.241 0.437 1.00 96.00 106 THR A C 1
ATOM 822 O O . THR A 1 106 ? 5.598 5.666 1.402 1.00 96.00 106 THR A O 1
ATOM 825 N N . ALA A 1 107 ? 5.434 5.424 -0.801 1.00 93.56 107 ALA A N 1
ATOM 826 C CA . ALA A 1 107 ? 6.636 6.189 -1.130 1.00 93.56 107 ALA A CA 1
ATOM 827 C C . ALA A 1 107 ? 6.397 7.061 -2.374 1.00 93.56 107 ALA A C 1
ATOM 829 O O . ALA A 1 107 ? 5.496 6.795 -3.177 1.00 93.56 107 ALA A O 1
ATOM 830 N N . ARG A 1 108 ? 7.192 8.125 -2.544 1.00 92.06 108 ARG A N 1
ATOM 831 C CA . ARG A 1 108 ? 7.071 9.036 -3.698 1.00 92.06 108 ARG A CA 1
ATOM 832 C C . ARG A 1 108 ? 7.505 8.347 -4.990 1.00 92.06 108 ARG A C 1
ATOM 834 O O . ARG A 1 108 ? 8.666 7.971 -5.115 1.00 92.06 108 ARG A O 1
ATOM 841 N N . VAL A 1 109 ? 6.601 8.210 -5.959 1.00 89.75 109 VAL A N 1
ATOM 842 C CA . VAL A 1 109 ? 6.933 7.608 -7.261 1.00 89.75 109 VAL A CA 1
ATOM 843 C C . VAL A 1 109 ? 7.808 8.550 -8.089 1.00 89.75 109 VAL A C 1
ATOM 845 O O . VAL A 1 109 ? 7.651 9.770 -8.030 1.00 89.75 109 VAL A O 1
ATOM 848 N N . SER A 1 110 ? 8.723 7.993 -8.883 1.00 86.62 110 SER A N 1
ATOM 849 C CA . SER A 1 110 ? 9.549 8.766 -9.814 1.00 86.62 110 SER A CA 1
ATOM 850 C C . SER A 1 110 ? 8.879 8.910 -11.184 1.00 86.62 110 SER A C 1
ATOM 852 O O . SER A 1 110 ? 8.094 8.062 -11.608 1.00 86.62 110 SER A O 1
ATOM 854 N N . GLY A 1 111 ? 9.230 9.973 -11.910 1.00 84.25 111 GLY A N 1
ATOM 855 C CA . GLY A 1 111 ? 8.777 10.202 -13.288 1.00 84.25 111 GLY A CA 1
ATOM 856 C C . GLY A 1 111 ? 9.508 9.365 -14.347 1.00 84.25 111 GLY A C 1
ATOM 857 O O . GLY A 1 111 ? 9.303 9.587 -15.533 1.00 84.25 111 GLY A O 1
ATOM 858 N N . ALA A 1 112 ? 10.378 8.431 -13.943 1.00 78.50 112 ALA A N 1
ATOM 859 C CA . ALA A 1 112 ? 11.329 7.759 -14.837 1.00 78.50 112 ALA A CA 1
ATOM 860 C C . ALA A 1 112 ? 10.677 6.816 -15.868 1.00 78.50 112 ALA A C 1
ATOM 862 O O . ALA A 1 112 ? 11.252 6.574 -16.924 1.00 78.50 112 ALA A O 1
ATOM 863 N N . VAL A 1 113 ? 9.493 6.274 -15.560 1.00 77.75 113 VAL A N 1
ATOM 864 C CA . VAL A 1 113 ? 8.709 5.410 -16.470 1.00 77.75 113 VAL A CA 1
ATOM 865 C C . VAL A 1 113 ? 7.478 6.139 -17.018 1.00 77.75 113 VAL A C 1
ATOM 867 O O . VAL A 1 113 ? 7.061 5.898 -18.146 1.00 77.75 113 VAL A O 1
ATOM 870 N N . ASP A 1 114 ? 6.893 7.031 -16.221 1.00 83.44 114 ASP A N 1
ATOM 871 C CA . ASP A 1 114 ? 5.716 7.831 -16.557 1.00 83.44 114 ASP A CA 1
ATOM 872 C C . ASP A 1 114 ? 5.908 9.214 -15.934 1.00 83.44 114 ASP A C 1
ATOM 874 O O . ASP A 1 114 ? 5.764 9.384 -14.721 1.00 83.44 114 ASP A O 1
ATOM 878 N N . ALA A 1 115 ? 6.250 10.199 -16.765 1.00 88.12 115 ALA A N 1
ATOM 879 C CA . ALA A 1 115 ? 6.559 11.558 -16.326 1.00 88.12 115 ALA A CA 1
ATOM 880 C C . ALA A 1 115 ? 5.394 12.233 -15.574 1.00 88.12 115 ALA A C 1
ATOM 882 O O . ALA A 1 115 ? 5.621 13.102 -14.735 1.00 88.12 115 ALA A O 1
ATOM 883 N N . GLY A 1 116 ? 4.148 11.812 -15.826 1.00 91.62 116 GLY A N 1
ATOM 884 C CA . GLY A 1 116 ? 2.964 12.319 -15.136 1.00 91.62 116 GLY A CA 1
ATOM 885 C C . GLY A 1 116 ? 2.667 11.624 -13.803 1.00 91.62 116 GLY A C 1
ATOM 886 O O . GLY A 1 116 ? 1.884 12.152 -13.011 1.00 91.62 116 GLY A O 1
ATOM 887 N N . ALA A 1 117 ? 3.263 10.462 -13.515 1.00 91.19 117 ALA A N 1
ATOM 888 C CA . ALA A 1 117 ? 2.961 9.693 -12.306 1.00 91.19 117 ALA A CA 1
ATOM 889 C C . ALA A 1 117 ? 3.190 10.465 -10.988 1.00 91.19 117 ALA A C 1
ATOM 891 O O . ALA A 1 117 ? 2.283 10.419 -10.149 1.00 91.19 117 ALA A O 1
ATOM 892 N N . PRO A 1 118 ? 4.289 11.230 -10.798 1.00 94.25 118 PRO A N 1
ATOM 893 C CA . PRO A 1 118 ? 4.486 12.031 -9.587 1.00 94.25 118 PRO A CA 1
ATOM 894 C C . PRO A 1 118 ? 3.409 13.110 -9.419 1.00 94.25 118 PRO A C 1
ATOM 896 O O . PRO A 1 118 ? 2.882 13.289 -8.324 1.00 94.25 118 PRO A O 1
ATOM 899 N N . GLY A 1 119 ? 3.019 13.782 -10.509 1.00 95.56 119 GLY A N 1
ATOM 900 C CA . GLY A 1 119 ? 1.970 14.806 -10.487 1.00 95.56 119 GLY A CA 1
ATOM 901 C C . GLY A 1 119 ? 0.611 14.235 -10.080 1.00 95.56 119 GLY A C 1
ATOM 902 O O . GLY A 1 119 ? -0.052 14.770 -9.193 1.00 95.56 119 GLY A O 1
ATOM 903 N N . ARG A 1 120 ? 0.221 13.088 -10.651 1.00 95.62 120 ARG A N 1
ATOM 904 C CA . ARG A 1 120 ? -1.041 12.414 -10.293 1.00 95.62 120 ARG A CA 1
ATOM 905 C C . ARG A 1 120 ? -1.019 11.866 -8.859 1.00 95.62 120 ARG A C 1
ATOM 907 O O . ARG A 1 120 ? -2.033 11.956 -8.172 1.00 95.62 120 ARG A O 1
ATOM 914 N N . GLN A 1 121 ? 0.126 11.365 -8.377 1.00 95.50 121 GLN A N 1
ATOM 915 C CA . GLN A 1 121 ? 0.290 10.986 -6.967 1.00 95.50 121 GLN A CA 1
ATOM 916 C C . GLN A 1 121 ? 0.150 12.206 -6.043 1.00 95.50 121 GLN A C 1
ATOM 918 O O . GLN A 1 121 ? -0.532 12.120 -5.027 1.00 95.50 121 GLN A O 1
ATOM 923 N N . GLN A 1 122 ? 0.733 13.352 -6.402 1.00 96.06 122 GLN A N 1
ATOM 924 C CA . GLN A 1 122 ? 0.637 14.576 -5.606 1.00 96.06 122 GLN A CA 1
ATOM 925 C C . GLN A 1 122 ? -0.800 15.119 -5.533 1.00 96.06 122 GLN A C 1
ATOM 927 O O . GLN A 1 122 ? -1.207 15.597 -4.474 1.00 96.06 122 GLN A O 1
ATOM 932 N N . ILE A 1 123 ? -1.582 15.008 -6.614 1.00 96.75 123 ILE A N 1
ATOM 933 C CA . ILE A 1 123 ? -3.023 15.323 -6.617 1.00 96.75 123 ILE A CA 1
ATOM 934 C C . ILE A 1 123 ? -3.782 14.379 -5.669 1.00 96.75 123 ILE A C 1
ATOM 936 O O . ILE A 1 123 ? -4.562 14.840 -4.839 1.00 96.75 123 ILE A O 1
ATOM 940 N N . PHE A 1 124 ? -3.501 13.073 -5.715 1.00 97.00 124 PHE A N 1
ATOM 941 C CA . PHE A 1 124 ? -4.105 12.106 -4.792 1.00 97.00 124 PHE A CA 1
ATOM 942 C C . PHE A 1 124 ? -3.720 12.356 -3.327 1.00 97.00 124 PHE A C 1
ATOM 944 O O . PHE A 1 124 ? -4.577 12.291 -2.454 1.00 97.00 124 PHE A O 1
ATOM 951 N N . PHE A 1 125 ? -2.470 12.724 -3.040 1.00 96.75 125 PHE A N 1
ATOM 952 C CA . PHE A 1 125 ? -2.048 13.098 -1.686 1.00 96.75 125 PHE A CA 1
ATOM 953 C C . PHE A 1 125 ? -2.722 14.385 -1.191 1.00 96.75 125 PHE A C 1
ATOM 955 O O . PHE A 1 125 ? -3.031 14.470 -0.005 1.00 96.75 125 PHE A O 1
ATOM 962 N N . LYS A 1 126 ? -3.005 15.356 -2.074 1.00 96.62 126 LYS A N 1
ATOM 963 C CA . LYS A 1 126 ? -3.830 16.524 -1.720 1.00 96.62 126 LYS A CA 1
ATOM 964 C C . LYS A 1 126 ? -5.259 16.113 -1.343 1.00 96.62 126 LYS A C 1
ATOM 966 O O . LYS A 1 126 ? -5.756 16.602 -0.339 1.00 96.62 126 LYS A O 1
ATOM 971 N N . ALA A 1 127 ? -5.884 15.199 -2.090 1.00 97.19 127 ALA A N 1
ATOM 972 C CA . ALA A 1 127 ? -7.213 14.672 -1.756 1.00 97.19 127 ALA A CA 1
ATOM 973 C C . ALA A 1 127 ? -7.216 13.855 -0.451 1.00 97.19 127 ALA A C 1
ATOM 975 O O . ALA A 1 127 ? -8.076 14.055 0.395 1.00 97.19 127 ALA A O 1
ATOM 976 N N . LEU A 1 128 ? -6.215 12.997 -0.217 1.00 96.88 128 LEU A N 1
ATOM 977 C CA . LEU A 1 128 ? -6.065 12.301 1.068 1.00 96.88 128 LEU A CA 1
ATOM 978 C C . LEU A 1 128 ? -5.945 13.279 2.247 1.00 96.88 128 LEU A C 1
ATOM 980 O O . LEU A 1 128 ? -6.522 13.027 3.300 1.00 96.88 128 LEU A O 1
ATOM 984 N N . ALA A 1 129 ? -5.244 14.403 2.069 1.00 95.50 129 ALA A N 1
ATOM 985 C CA . ALA A 1 129 ? -5.081 15.426 3.099 1.00 95.50 129 ALA A CA 1
ATOM 986 C C . ALA A 1 129 ? -6.367 16.216 3.425 1.00 95.50 129 ALA A C 1
ATOM 988 O O . ALA A 1 129 ? -6.376 16.949 4.411 1.00 95.50 129 ALA A O 1
ATOM 989 N N . THR A 1 130 ? -7.456 16.070 2.654 1.00 96.50 130 THR A N 1
ATOM 990 C CA . THR A 1 130 ? -8.767 16.636 3.027 1.00 96.50 130 THR A CA 1
ATOM 991 C C . THR A 1 130 ? -9.523 15.762 4.033 1.00 96.50 130 THR A C 1
ATOM 993 O O . THR A 1 130 ? -10.547 16.192 4.557 1.00 96.50 130 THR A O 1
ATOM 996 N N . VAL A 1 131 ? -9.051 14.538 4.304 1.00 96.62 131 VAL A N 1
ATOM 997 C CA . VAL A 1 131 ? -9.626 13.631 5.306 1.00 96.62 131 VAL A CA 1
ATOM 998 C C . VAL A 1 131 ? -8.797 13.744 6.593 1.00 96.62 131 VAL A C 1
ATOM 1000 O O . VAL A 1 131 ? -7.663 13.263 6.618 1.00 96.62 131 VAL A O 1
ATOM 1003 N N . PRO A 1 132 ? -9.312 14.366 7.671 1.00 95.88 132 PRO A N 1
ATOM 1004 C CA . PRO A 1 132 ? -8.500 14.741 8.834 1.00 95.88 132 PRO A CA 1
ATOM 1005 C C . PRO A 1 132 ? -7.941 13.544 9.620 1.00 95.88 132 PRO A C 1
ATOM 1007 O O . PRO A 1 132 ? -6.936 13.676 10.318 1.00 95.88 132 PRO A O 1
ATOM 1010 N N . GLU A 1 133 ? -8.548 12.361 9.504 1.00 97.44 133 GLU A N 1
ATOM 1011 C CA . GLU A 1 133 ? -8.040 11.129 10.109 1.00 97.44 133 GLU A CA 1
ATOM 1012 C C . GLU A 1 133 ? -6.852 10.519 9.340 1.00 97.44 133 GLU A C 1
ATOM 1014 O O . GLU A 1 133 ? -6.165 9.652 9.889 1.00 97.44 133 GLU A O 1
ATOM 1019 N N . VAL A 1 134 ? -6.598 10.929 8.089 1.00 98.00 134 VAL A N 1
ATOM 1020 C CA . VAL A 1 134 ? -5.561 10.340 7.228 1.00 98.00 134 VAL A CA 1
ATOM 1021 C C . VAL A 1 134 ? -4.184 10.948 7.503 1.00 98.00 134 VAL A C 1
ATOM 1023 O O . VAL A 1 134 ? -3.955 12.146 7.372 1.00 98.00 134 VAL A O 1
ATOM 1026 N N . GLN A 1 135 ? -3.223 10.085 7.830 1.00 97.94 135 GLN A N 1
ATOM 1027 C CA . GLN A 1 135 ? -1.809 10.411 8.008 1.00 97.94 135 GLN A CA 1
ATOM 1028 C C . GLN A 1 135 ? -0.983 9.635 6.978 1.00 97.94 135 GLN A C 1
ATOM 1030 O O . GLN A 1 135 ? -0.962 8.403 6.996 1.00 97.94 135 GLN A O 1
ATOM 1035 N N . ILE A 1 136 ? -0.304 10.343 6.072 1.00 97.38 136 ILE A N 1
ATOM 1036 C CA . ILE A 1 136 ? 0.559 9.727 5.054 1.00 97.38 136 ILE A CA 1
ATOM 1037 C C . ILE A 1 136 ? 1.955 9.504 5.647 1.00 97.38 136 ILE A C 1
ATOM 1039 O O . ILE A 1 136 ? 2.614 10.447 6.079 1.00 97.38 136 ILE A O 1
ATOM 1043 N N . HIS A 1 137 ? 2.415 8.257 5.628 1.00 97.12 137 HIS A N 1
ATOM 1044 C CA . HIS A 1 137 ? 3.751 7.847 6.046 1.00 97.12 137 HIS A CA 1
ATOM 1045 C C . HIS A 1 137 ? 4.581 7.511 4.802 1.00 97.12 137 HIS A C 1
ATOM 1047 O O . HIS A 1 137 ? 4.251 6.577 4.068 1.00 97.12 137 HIS A O 1
ATOM 1053 N N . LEU A 1 138 ? 5.642 8.286 4.556 1.00 94.62 138 LEU A N 1
ATOM 1054 C CA . LEU A 1 138 ? 6.498 8.131 3.379 1.00 94.62 138 LEU A CA 1
ATOM 1055 C C . LEU A 1 138 ? 7.729 7.264 3.682 1.00 94.62 138 LEU A C 1
ATOM 1057 O O . LEU A 1 138 ? 8.573 7.636 4.494 1.00 94.62 138 LEU A O 1
ATOM 1061 N N . GLY A 1 139 ? 7.833 6.132 2.988 1.00 90.62 139 GLY A N 1
ATOM 1062 C CA . GLY A 1 139 ? 9.073 5.395 2.774 1.00 90.62 139 GLY A CA 1
ATOM 1063 C C . GLY A 1 139 ? 9.961 6.064 1.719 1.00 90.62 139 GLY A C 1
ATOM 1064 O O . GLY A 1 139 ? 9.663 7.143 1.193 1.00 90.62 139 GLY A O 1
ATOM 1065 N N . THR A 1 140 ? 11.070 5.407 1.397 1.00 86.25 140 THR A N 1
ATOM 1066 C CA . THR A 1 140 ? 12.084 5.898 0.453 1.00 86.25 140 THR A CA 1
ATOM 1067 C C . THR A 1 140 ? 12.221 4.956 -0.738 1.00 86.25 140 THR A C 1
ATOM 1069 O O . THR A 1 140 ? 11.866 3.787 -0.656 1.00 86.25 140 THR A O 1
ATOM 1072 N N . PHE A 1 141 ? 12.751 5.446 -1.858 1.00 84.44 141 PHE A N 1
ATOM 1073 C CA . PHE A 1 141 ? 13.182 4.579 -2.954 1.00 84.44 141 PHE A CA 1
ATOM 1074 C C . PHE A 1 141 ? 14.703 4.537 -3.000 1.00 84.44 141 PHE A C 1
ATOM 1076 O O . PHE A 1 141 ? 15.349 5.567 -3.193 1.00 84.44 141 PHE A O 1
ATOM 1083 N N . LEU A 1 142 ? 15.269 3.340 -2.872 1.00 82.62 142 LEU A N 1
ATOM 1084 C CA . LEU A 1 142 ? 16.697 3.115 -3.030 1.00 82.62 142 LEU A CA 1
ATOM 1085 C C . LEU A 1 142 ? 16.984 2.727 -4.482 1.00 82.62 142 LEU A C 1
ATOM 1087 O O . LEU A 1 142 ? 16.540 1.683 -4.964 1.00 82.62 142 LEU A O 1
ATOM 1091 N N . ALA A 1 143 ? 17.740 3.570 -5.184 1.00 81.06 143 ALA A N 1
ATOM 1092 C CA . ALA A 1 143 ? 18.299 3.216 -6.480 1.00 81.06 143 ALA A CA 1
ATOM 1093 C C . ALA A 1 143 ? 19.396 2.163 -6.275 1.00 81.06 143 ALA A C 1
ATOM 1095 O O . ALA A 1 143 ? 20.405 2.426 -5.623 1.00 81.06 143 ALA A O 1
ATOM 1096 N N . LYS A 1 144 ? 19.205 0.968 -6.837 1.00 82.12 144 LYS A N 1
ATOM 1097 C CA . LYS A 1 144 ? 20.213 -0.094 -6.847 1.00 82.12 144 LYS A CA 1
ATOM 1098 C C . LYS A 1 144 ? 20.685 -0.361 -8.263 1.00 82.12 144 LYS A C 1
ATOM 1100 O O . LYS A 1 144 ? 19.876 -0.593 -9.161 1.00 82.12 144 LYS A O 1
ATOM 1105 N N . SER A 1 145 ? 22.000 -0.381 -8.427 1.00 81.69 145 SER A N 1
ATOM 1106 C CA . SER A 1 145 ? 22.652 -0.917 -9.613 1.00 81.69 145 SER A CA 1
ATOM 1107 C C . SER A 1 145 ? 22.830 -2.423 -9.430 1.00 81.69 145 SER A C 1
ATOM 1109 O O . SER A 1 145 ? 23.485 -2.861 -8.487 1.00 81.69 145 SER A O 1
ATOM 1111 N N . ASN A 1 146 ? 22.201 -3.218 -10.292 1.00 82.62 146 ASN A N 1
ATOM 1112 C CA . ASN A 1 146 ? 22.213 -4.676 -10.224 1.00 82.62 146 ASN A CA 1
ATOM 1113 C C . ASN A 1 146 ? 22.701 -5.253 -11.553 1.00 82.62 146 ASN A C 1
ATOM 1115 O O . ASN A 1 146 ? 22.172 -4.908 -12.605 1.00 82.62 146 ASN A O 1
ATOM 1119 N N . TRP A 1 147 ? 23.639 -6.197 -11.520 1.00 77.00 147 TRP A N 1
ATOM 1120 C CA . TRP A 1 147 ? 23.974 -6.984 -12.708 1.00 77.00 147 TRP A CA 1
ATOM 1121 C C . TRP A 1 147 ? 22.891 -8.041 -12.947 1.00 77.00 147 TRP A C 1
ATOM 1123 O O . TRP A 1 147 ? 22.644 -8.897 -12.095 1.00 77.00 147 TRP A O 1
ATOM 1133 N N . ARG A 1 148 ? 22.225 -7.986 -14.102 1.00 81.31 148 ARG A N 1
ATOM 1134 C CA . ARG A 1 148 ? 21.202 -8.957 -14.520 1.00 81.31 148 ARG A CA 1
ATOM 1135 C C . ARG A 1 148 ? 21.608 -9.604 -15.847 1.00 81.31 148 ARG A C 1
ATOM 1137 O O . ARG A 1 148 ? 22.164 -8.906 -16.693 1.00 81.31 148 ARG A O 1
ATOM 1144 N N . PRO A 1 149 ? 21.338 -10.907 -16.054 1.00 69.75 149 PRO A N 1
ATOM 1145 C CA . PRO A 1 149 ? 21.569 -11.540 -17.348 1.00 69.75 149 PRO A CA 1
ATOM 1146 C C . PRO A 1 149 ? 20.690 -10.870 -18.408 1.00 69.75 149 PRO A C 1
ATOM 1148 O O . PRO A 1 149 ? 19.488 -10.667 -18.205 1.00 69.75 149 PRO A O 1
ATOM 1151 N N . VAL A 1 150 ? 21.297 -10.509 -19.533 1.00 69.31 150 VAL A N 1
ATOM 1152 C CA . VAL A 1 150 ? 20.611 -9.952 -20.693 1.00 69.31 150 VAL A CA 1
ATOM 1153 C C . VAL A 1 150 ? 19.922 -11.100 -21.409 1.00 69.31 150 VAL A C 1
ATOM 1155 O O . VAL A 1 150 ? 20.536 -11.864 -22.144 1.00 69.31 150 VAL A O 1
ATOM 1158 N N . MET A 1 151 ? 18.613 -11.206 -21.211 1.00 61.59 151 MET A N 1
ATOM 1159 C CA . MET A 1 151 ? 17.773 -12.225 -21.844 1.00 61.59 151 MET A CA 1
ATOM 1160 C C . MET A 1 151 ? 17.465 -11.897 -23.321 1.00 61.59 151 MET A C 1
ATOM 1162 O O . MET A 1 151 ? 16.344 -12.138 -23.770 1.00 61.59 151 MET A O 1
ATOM 1166 N N . LEU A 1 152 ? 18.416 -11.313 -24.070 1.00 59.12 152 LEU A N 1
ATOM 1167 C CA . LEU A 1 152 ? 18.295 -11.039 -25.513 1.00 59.12 152 LEU A CA 1
ATOM 1168 C C . LEU A 1 152 ? 18.442 -12.336 -26.316 1.00 59.12 152 LEU A C 1
ATOM 1170 O O . LEU A 1 152 ? 19.355 -12.524 -27.110 1.00 59.12 152 LEU A O 1
ATOM 1174 N N . LEU A 1 153 ? 17.482 -13.225 -26.108 1.00 63.84 153 LEU A N 1
ATOM 1175 C CA . LEU A 1 153 ? 17.173 -14.282 -27.048 1.00 63.84 153 LEU A CA 1
ATOM 1176 C C . LEU A 1 153 ? 16.499 -13.651 -28.273 1.00 63.84 153 LEU A C 1
ATOM 1178 O O . LEU A 1 153 ? 15.731 -12.690 -28.113 1.00 63.84 153 LEU A O 1
ATOM 1182 N N . PRO A 1 154 ? 16.731 -14.172 -29.490 1.00 64.94 154 PRO A N 1
ATOM 1183 C CA . PRO A 1 154 ? 16.054 -13.654 -30.664 1.00 64.94 154 PRO A CA 1
ATOM 1184 C C . PRO A 1 154 ? 14.532 -13.718 -30.483 1.00 64.94 154 PRO A C 1
ATOM 1186 O O . PRO A 1 154 ? 13.971 -14.740 -30.082 1.00 64.94 154 PRO A O 1
ATOM 1189 N N . VAL A 1 155 ? 13.848 -12.607 -30.757 1.00 65.50 155 VAL A N 1
ATOM 1190 C CA . VAL A 1 155 ? 12.381 -12.561 -30.729 1.00 65.50 155 VAL A CA 1
ATOM 1191 C C . VAL A 1 155 ? 11.879 -13.090 -32.069 1.00 65.50 155 VAL A C 1
ATOM 1193 O O . VAL A 1 155 ? 12.203 -12.529 -33.116 1.00 65.50 155 VAL A O 1
ATOM 1196 N N . ALA A 1 156 ? 11.056 -14.136 -32.046 1.00 67.12 156 ALA A N 1
ATOM 1197 C CA . ALA A 1 156 ? 10.520 -14.738 -33.259 1.00 67.12 156 ALA A CA 1
ATOM 1198 C C . ALA A 1 156 ? 9.796 -13.707 -34.148 1.00 67.12 156 ALA A C 1
ATOM 1200 O O . ALA A 1 156 ? 8.950 -12.946 -33.672 1.00 67.12 156 ALA A O 1
ATOM 1201 N N . HIS A 1 157 ? 10.104 -13.721 -35.446 1.00 75.44 157 HIS A N 1
ATOM 1202 C CA . HIS A 1 157 ? 9.607 -12.809 -36.487 1.00 75.44 157 HIS A CA 1
ATOM 1203 C C . HIS A 1 157 ? 9.935 -11.316 -36.289 1.00 75.44 157 HIS A C 1
ATOM 1205 O O . HIS A 1 157 ? 9.493 -10.487 -37.084 1.00 75.44 157 HIS A O 1
ATOM 1211 N N . ARG A 1 158 ? 10.728 -10.945 -35.277 1.00 73.44 158 ARG A N 1
ATOM 1212 C CA . ARG A 1 158 ? 11.277 -9.592 -35.161 1.00 73.44 158 ARG A CA 1
ATOM 1213 C C . ARG A 1 158 ? 12.569 -9.517 -35.963 1.00 73.44 158 ARG A C 1
ATOM 1215 O O . ARG A 1 158 ? 13.441 -10.367 -35.810 1.00 73.44 158 ARG A O 1
ATOM 1222 N N . ALA A 1 159 ? 12.703 -8.481 -36.784 1.00 75.88 159 ALA A N 1
ATOM 1223 C CA . ALA A 1 159 ? 13.987 -8.157 -37.383 1.00 75.88 159 ALA A CA 1
ATOM 1224 C C . ALA A 1 159 ? 14.925 -7.581 -36.316 1.00 75.88 159 ALA A C 1
ATOM 1226 O O . ALA A 1 159 ? 14.568 -6.619 -35.629 1.00 75.88 159 ALA A O 1
ATOM 1227 N N . LEU A 1 160 ? 16.106 -8.175 -36.192 1.00 68.75 160 LEU A N 1
ATOM 1228 C CA . LEU A 1 160 ? 17.246 -7.612 -35.483 1.00 68.75 160 LEU A CA 1
ATOM 1229 C C . LEU A 1 160 ? 18.189 -7.012 -36.526 1.00 68.75 160 LEU A C 1
ATOM 1231 O O . LEU A 1 160 ? 18.402 -7.621 -37.574 1.00 68.75 160 LEU A O 1
ATOM 1235 N N . THR A 1 161 ? 18.726 -5.832 -36.236 1.00 73.56 161 THR A N 1
ATOM 1236 C CA . THR A 1 161 ? 19.772 -5.195 -37.040 1.00 73.56 161 THR A CA 1
ATOM 1237 C C . THR A 1 161 ? 21.036 -5.144 -36.192 1.00 73.56 161 THR A C 1
ATOM 1239 O O . THR A 1 161 ? 20.952 -4.751 -35.026 1.00 73.56 161 THR A O 1
ATOM 1242 N N . ASP A 1 162 ? 22.173 -5.564 -36.741 1.00 74.00 162 ASP A N 1
ATOM 1243 C CA . ASP A 1 162 ? 23.471 -5.427 -36.075 1.00 74.00 162 ASP A CA 1
ATOM 1244 C C . ASP A 1 162 ? 24.018 -3.985 -36.173 1.00 74.00 162 ASP A C 1
ATOM 1246 O O . ASP A 1 162 ? 23.380 -3.083 -36.723 1.00 74.00 162 ASP A O 1
ATOM 1250 N N . THR A 1 163 ? 25.208 -3.745 -35.620 1.00 69.94 163 THR A N 1
ATOM 1251 C CA . THR A 1 163 ? 25.871 -2.431 -35.663 1.00 69.94 163 THR A CA 1
ATOM 1252 C C . THR A 1 163 ? 26.437 -2.057 -37.038 1.00 69.94 163 THR A C 1
ATOM 1254 O O . THR A 1 163 ? 26.779 -0.894 -37.236 1.00 69.94 163 THR A O 1
ATOM 1257 N N . ALA A 1 164 ? 26.525 -3.001 -37.980 1.00 81.12 164 ALA A N 1
ATOM 1258 C CA . ALA A 1 164 ? 26.943 -2.780 -39.366 1.00 81.12 164 ALA A CA 1
ATOM 1259 C C . ALA A 1 164 ? 25.750 -2.554 -40.323 1.00 81.12 164 ALA A C 1
ATOM 1261 O O . ALA A 1 164 ? 25.947 -2.177 -41.477 1.00 81.12 164 ALA A O 1
ATOM 1262 N N . GLY A 1 165 ? 24.514 -2.750 -39.851 1.00 80.69 165 GLY A N 1
ATOM 1263 C CA . GLY A 1 165 ? 23.283 -2.612 -40.632 1.00 80.69 165 GLY A CA 1
ATOM 1264 C C . GLY A 1 165 ? 22.727 -3.929 -41.190 1.00 80.69 165 GLY A C 1
ATOM 1265 O O . GLY A 1 165 ? 21.658 -3.912 -41.808 1.00 80.69 165 GLY A O 1
ATOM 1266 N N . SER A 1 166 ? 23.387 -5.069 -40.959 1.00 84.69 166 SER A N 1
ATOM 1267 C CA . SER A 1 166 ? 22.912 -6.387 -41.399 1.00 84.69 166 SER A CA 1
ATOM 1268 C C . SER A 1 166 ? 21.643 -6.769 -40.641 1.00 84.69 166 SER A C 1
ATOM 1270 O O . SER A 1 166 ? 21.533 -6.540 -39.436 1.00 84.69 166 SER A O 1
ATOM 1272 N N . ARG A 1 167 ? 20.670 -7.371 -41.332 1.00 82.19 167 ARG A N 1
ATOM 1273 C CA . ARG A 1 167 ? 19.326 -7.623 -40.793 1.00 82.19 167 ARG A CA 1
ATOM 1274 C C . ARG A 1 167 ? 18.997 -9.114 -40.776 1.00 82.19 167 ARG A C 1
ATOM 1276 O O . ARG A 1 167 ? 18.978 -9.748 -41.825 1.00 82.19 167 ARG A O 1
ATOM 1283 N N . ALA A 1 168 ? 18.659 -9.644 -39.603 1.00 81.38 168 ALA A N 1
ATOM 1284 C CA . ALA A 1 168 ? 18.299 -11.047 -39.395 1.00 81.38 168 ALA A CA 1
ATOM 1285 C C . ALA A 1 168 ? 16.893 -11.194 -38.791 1.00 81.38 168 ALA A C 1
ATOM 1287 O O . ALA A 1 168 ? 16.465 -10.388 -37.962 1.00 81.38 168 ALA A O 1
ATOM 1288 N N . THR A 1 169 ? 16.169 -12.243 -39.182 1.00 81.12 169 THR A N 1
ATOM 1289 C CA . THR A 1 169 ? 14.866 -12.632 -38.618 1.00 81.12 169 THR A CA 1
ATOM 1290 C C . THR A 1 169 ? 14.890 -14.108 -38.245 1.00 81.12 169 THR A C 1
ATOM 1292 O O . THR A 1 169 ? 15.381 -14.944 -38.995 1.00 81.12 169 THR A O 1
ATOM 1295 N N . PHE A 1 170 ? 14.326 -14.439 -37.085 1.00 80.69 170 PHE A N 1
ATOM 1296 C CA . PHE A 1 170 ? 14.380 -15.792 -36.530 1.00 80.69 170 PHE A CA 1
ATOM 1297 C C . PHE A 1 170 ? 12.974 -16.391 -36.425 1.00 80.69 170 PHE A C 1
ATOM 1299 O O . PHE A 1 170 ? 12.012 -15.683 -36.115 1.00 80.69 170 PHE A O 1
ATOM 1306 N N . VAL A 1 171 ? 12.839 -17.691 -36.681 1.00 81.44 171 VAL A N 1
ATOM 1307 C CA . VAL A 1 171 ? 11.579 -18.439 -36.513 1.00 81.44 171 VAL A CA 1
ATOM 1308 C C . VAL A 1 171 ? 11.477 -19.026 -35.098 1.00 81.44 171 VAL A C 1
ATOM 1310 O O . VAL A 1 171 ? 12.515 -19.293 -34.494 1.00 81.44 171 VAL A O 1
ATOM 1313 N N . PRO A 1 172 ? 10.267 -19.242 -34.542 1.00 78.81 172 PRO A N 1
ATOM 1314 C CA . PRO A 1 172 ? 10.116 -19.899 -33.245 1.00 78.81 172 PRO A CA 1
ATOM 1315 C C . PRO A 1 172 ? 10.776 -21.284 -33.239 1.00 78.81 172 PRO A C 1
ATOM 1317 O O . PRO A 1 172 ? 10.567 -22.061 -34.169 1.00 78.81 172 PRO A O 1
ATOM 1320 N N . GLY A 1 173 ? 11.528 -21.612 -32.189 1.00 78.38 173 GLY A N 1
ATOM 1321 C CA . GLY A 1 173 ? 12.233 -22.892 -32.087 1.00 78.38 173 GLY A CA 1
ATOM 1322 C C . GLY A 1 173 ? 13.487 -22.802 -31.225 1.00 78.38 173 GLY A C 1
ATOM 1323 O O . GLY A 1 173 ? 13.577 -21.945 -30.353 1.00 78.38 173 GLY A O 1
ATOM 1324 N N . ASN A 1 174 ? 14.462 -23.674 -31.482 1.00 78.50 174 ASN A N 1
ATOM 1325 C CA . ASN A 1 174 ? 15.800 -23.584 -30.899 1.00 78.50 174 ASN A CA 1
ATOM 1326 C C . ASN A 1 174 ? 16.788 -23.247 -32.016 1.00 78.50 174 ASN A C 1
ATOM 1328 O O . ASN A 1 174 ? 17.047 -24.092 -32.873 1.00 78.50 174 ASN A O 1
ATOM 1332 N N . LEU A 1 175 ? 17.327 -22.030 -32.004 1.00 79.50 175 LEU A N 1
ATOM 1333 C CA . LEU A 1 175 ? 18.435 -21.646 -32.868 1.00 79.50 175 LEU A CA 1
ATOM 1334 C C . LEU A 1 175 ? 19.685 -22.389 -32.393 1.00 79.50 175 LEU A C 1
ATOM 1336 O O . LEU A 1 175 ? 20.064 -22.270 -31.228 1.00 79.50 175 LEU A O 1
ATOM 1340 N N . VAL A 1 176 ? 20.304 -23.161 -33.282 1.00 81.56 176 VAL A N 1
ATOM 1341 C CA . VAL A 1 176 ? 21.646 -23.697 -33.044 1.00 81.56 176 VAL A CA 1
ATOM 1342 C C . VAL A 1 176 ? 22.636 -22.569 -33.312 1.00 81.56 176 VAL A C 1
ATOM 1344 O O . VAL A 1 176 ? 22.553 -21.916 -34.350 1.00 81.56 176 VAL A O 1
ATOM 1347 N N . VAL A 1 177 ? 23.522 -22.326 -32.354 1.00 78.88 177 VAL A N 1
ATOM 1348 C CA . VAL A 1 177 ? 24.667 -21.429 -32.498 1.00 78.88 177 VAL A CA 1
ATOM 1349 C C . VAL A 1 177 ? 25.905 -22.311 -32.489 1.00 78.88 177 VAL A C 1
ATOM 1351 O O . VAL A 1 177 ? 26.181 -22.997 -31.502 1.00 78.88 177 VAL A O 1
ATOM 1354 N N . ASP A 1 178 ? 26.594 -22.337 -33.624 1.00 82.44 178 ASP A N 1
ATOM 1355 C CA . ASP A 1 178 ? 27.843 -23.071 -33.789 1.00 82.44 178 ASP A CA 1
ATOM 1356 C C . ASP A 1 178 ? 29.000 -22.363 -33.067 1.00 82.44 178 ASP A C 1
ATOM 1358 O O . ASP A 1 178 ? 28.904 -21.195 -32.687 1.00 82.44 178 ASP A O 1
ATOM 1362 N N . VAL A 1 179 ? 30.101 -23.088 -32.859 1.00 82.88 179 VAL A N 1
ATOM 1363 C CA . VAL A 1 179 ? 31.283 -22.561 -32.163 1.00 82.88 179 VAL A CA 1
ATOM 1364 C C . VAL A 1 179 ? 31.946 -21.469 -32.998 1.00 82.88 179 VAL A C 1
ATOM 1366 O O . VAL A 1 179 ? 32.374 -21.716 -34.125 1.00 82.88 179 VAL A O 1
ATOM 1369 N N . ASP A 1 180 ? 32.111 -20.289 -32.409 1.00 78.50 180 ASP A N 1
ATOM 1370 C CA . ASP A 1 180 ? 32.966 -19.240 -32.955 1.00 78.50 180 ASP A CA 1
ATOM 1371 C C . ASP A 1 180 ? 34.422 -19.520 -32.559 1.00 78.50 180 ASP A C 1
ATOM 1373 O O . ASP A 1 180 ? 34.816 -19.373 -31.400 1.00 78.50 180 ASP A O 1
ATOM 1377 N N . ALA A 1 181 ? 35.232 -19.923 -33.540 1.00 80.38 181 ALA A N 1
ATOM 1378 C CA . ALA A 1 181 ? 36.649 -20.225 -33.353 1.00 80.38 181 ALA A CA 1
ATOM 1379 C C . ALA A 1 181 ? 37.496 -19.010 -32.914 1.00 80.38 181 ALA A C 1
ATOM 1381 O O . ALA A 1 181 ? 38.611 -19.196 -32.427 1.00 80.38 181 ALA A O 1
ATOM 1382 N N . GLY A 1 182 ? 36.991 -17.778 -33.063 1.00 77.88 182 GLY A N 1
ATOM 1383 C CA . GLY A 1 182 ? 37.631 -16.555 -32.572 1.00 77.88 182 GLY A CA 1
ATOM 1384 C C . GLY A 1 182 ? 37.394 -16.273 -31.083 1.00 77.88 182 GLY A C 1
ATOM 1385 O O . GLY A 1 182 ? 38.070 -15.420 -30.506 1.00 77.88 182 GLY A O 1
ATOM 1386 N N . LEU A 1 183 ? 36.463 -16.983 -30.435 1.00 70.94 183 LEU A N 1
ATOM 1387 C CA . LEU A 1 183 ? 36.081 -16.776 -29.039 1.00 70.94 183 LEU A CA 1
ATOM 1388 C C . LEU A 1 183 ? 36.451 -17.997 -28.190 1.00 70.94 183 LEU A C 1
ATOM 1390 O O . LEU A 1 183 ? 35.759 -19.009 -28.193 1.00 70.94 183 LEU A O 1
ATOM 1394 N N . ALA A 1 184 ? 37.502 -17.875 -27.373 1.00 73.25 184 ALA A N 1
ATOM 1395 C CA . ALA A 1 184 ? 38.024 -18.965 -26.533 1.00 73.25 184 ALA A CA 1
ATOM 1396 C C . ALA A 1 184 ? 37.022 -19.550 -25.508 1.00 73.25 184 ALA A C 1
ATOM 1398 O O . ALA A 1 184 ? 37.271 -20.611 -24.940 1.00 73.25 184 ALA A O 1
ATOM 1399 N N . THR A 1 185 ? 35.903 -18.865 -25.253 1.00 68.81 185 THR A N 1
ATOM 1400 C CA . THR A 1 185 ? 34.804 -19.330 -24.388 1.00 68.81 185 THR A CA 1
ATOM 1401 C C . THR A 1 185 ? 33.576 -19.818 -25.165 1.00 68.81 185 THR A C 1
ATOM 1403 O O . THR A 1 185 ? 32.579 -20.168 -24.536 1.00 68.81 185 THR A O 1
ATOM 1406 N N . SER A 1 186 ? 33.608 -19.805 -26.502 1.00 71.44 186 SER A N 1
ATOM 1407 C CA . SER A 1 186 ? 32.492 -20.246 -27.342 1.00 71.44 186 SER A CA 1
ATOM 1408 C C . SER A 1 186 ? 32.303 -21.761 -27.271 1.00 71.44 186 SER A C 1
ATOM 1410 O O . SER A 1 186 ? 33.254 -22.532 -27.130 1.00 71.44 186 SER A O 1
ATOM 1412 N N . ARG A 1 187 ? 31.047 -22.193 -27.358 1.00 76.81 187 ARG A N 1
ATOM 1413 C CA . ARG A 1 187 ? 30.625 -23.592 -27.296 1.00 76.81 187 ARG A CA 1
ATOM 1414 C C . ARG A 1 187 ? 29.341 -23.780 -28.108 1.00 76.81 187 ARG A C 1
ATOM 1416 O O . ARG A 1 187 ? 28.640 -22.799 -28.331 1.00 76.81 187 ARG A O 1
ATOM 1423 N N . PRO A 1 188 ? 29.000 -25.011 -28.535 1.00 79.94 188 PRO A N 1
ATOM 1424 C CA . PRO A 1 188 ? 27.748 -25.250 -29.240 1.00 79.94 188 PRO A CA 1
ATOM 1425 C C . PRO A 1 188 ? 26.564 -24.924 -28.325 1.00 79.94 188 PRO A C 1
ATOM 1427 O O . PRO A 1 188 ? 26.392 -25.546 -27.273 1.00 79.94 188 PRO A O 1
ATOM 1430 N N . GLU A 1 189 ? 25.735 -23.969 -28.732 1.00 73.12 189 GLU A N 1
ATOM 1431 C CA . GLU A 1 189 ? 24.608 -23.479 -27.941 1.00 73.12 189 GLU A CA 1
ATOM 1432 C C . GLU A 1 189 ? 23.273 -23.707 -28.656 1.00 73.12 189 GLU A C 1
ATOM 1434 O O . GLU A 1 189 ? 23.173 -23.773 -29.883 1.00 73.12 189 GLU A O 1
ATOM 1439 N N . ARG A 1 190 ? 22.203 -23.841 -27.866 1.00 74.56 190 ARG A N 1
ATOM 1440 C CA . ARG A 1 190 ? 20.823 -23.896 -28.361 1.00 74.56 190 ARG A CA 1
ATOM 1441 C C . ARG A 1 190 ? 20.037 -22.763 -27.723 1.00 74.56 190 ARG A C 1
ATOM 1443 O O . ARG A 1 190 ? 19.585 -22.883 -26.587 1.00 74.56 190 ARG A O 1
ATOM 1450 N N . LEU A 1 191 ? 19.883 -21.667 -28.459 1.00 72.38 191 LEU A N 1
ATOM 1451 C CA . LEU A 1 191 ? 19.156 -20.486 -28.011 1.00 72.38 191 LEU A CA 1
ATOM 1452 C C . LEU A 1 191 ? 17.656 -20.656 -28.303 1.00 72.38 191 LEU A C 1
ATOM 1454 O O . LEU A 1 191 ? 17.272 -20.721 -29.475 1.00 72.38 191 LEU A O 1
ATOM 1458 N N . PRO A 1 192 ? 16.776 -20.716 -27.287 1.00 71.06 192 PRO A N 1
ATOM 1459 C CA . PRO A 1 192 ? 15.341 -20.743 -27.533 1.00 71.06 192 PRO A CA 1
ATOM 1460 C C . PRO A 1 192 ? 14.891 -19.406 -28.136 1.00 71.06 192 PRO A C 1
ATOM 1462 O O . PRO A 1 192 ? 15.088 -18.353 -27.540 1.00 71.06 192 PRO A O 1
ATOM 1465 N N . VAL A 1 193 ? 14.263 -19.456 -29.308 1.00 73.56 193 VAL A N 1
ATOM 1466 C CA . VAL A 1 193 ? 13.679 -18.316 -30.024 1.00 73.56 193 VAL A CA 1
ATOM 1467 C C . VAL A 1 193 ? 12.175 -18.316 -29.778 1.00 73.56 193 VAL A C 1
ATOM 1469 O O . VAL A 1 193 ? 11.454 -19.221 -30.207 1.00 73.56 193 VAL A O 1
ATOM 1472 N N . GLY A 1 194 ? 11.686 -17.297 -29.075 1.00 69.38 194 GLY A N 1
ATOM 1473 C CA . GLY A 1 194 ? 10.303 -17.219 -28.604 1.00 69.38 194 GLY A CA 1
ATOM 1474 C C . GLY A 1 194 ? 9.604 -15.903 -28.935 1.00 69.38 194 GLY A C 1
ATOM 1475 O O . GLY A 1 194 ? 10.201 -14.942 -29.419 1.00 69.38 194 GLY A O 1
ATOM 1476 N N . ARG A 1 195 ? 8.299 -15.843 -28.648 1.00 63.88 195 ARG A N 1
ATOM 1477 C CA . ARG A 1 195 ? 7.514 -14.598 -28.674 1.00 63.88 195 ARG A CA 1
ATOM 1478 C C . ARG A 1 195 ? 7.444 -14.027 -27.257 1.00 63.88 195 ARG A C 1
ATOM 1480 O O . ARG A 1 195 ? 6.607 -14.445 -26.461 1.00 63.88 195 ARG A O 1
ATOM 1487 N N . TYR A 1 196 ? 8.342 -13.098 -26.942 1.00 58.66 196 TYR A N 1
ATOM 1488 C CA . TYR A 1 196 ? 8.457 -12.494 -25.611 1.00 58.66 196 TYR A CA 1
ATOM 1489 C C . TYR A 1 196 ? 7.603 -11.223 -25.497 1.00 58.66 196 TYR A C 1
ATOM 1491 O O . TYR A 1 196 ? 7.739 -10.308 -26.308 1.00 58.66 196 TYR A O 1
ATOM 1499 N N . GLY A 1 197 ? 6.731 -11.143 -24.486 1.00 51.38 197 GLY A N 1
ATOM 1500 C CA . GLY A 1 197 ? 5.862 -9.981 -24.271 1.00 51.38 197 GLY A CA 1
ATOM 1501 C C . GLY A 1 197 ? 5.051 -10.051 -22.974 1.00 51.38 197 GLY A C 1
ATOM 1502 O O . GLY A 1 197 ? 5.024 -11.075 -22.291 1.00 51.38 197 GLY A O 1
ATOM 1503 N N . LYS A 1 198 ? 4.364 -8.958 -22.613 1.00 43.66 198 LYS A N 1
ATOM 1504 C CA . LYS A 1 198 ? 3.439 -8.952 -21.464 1.00 43.66 198 LYS A CA 1
ATOM 1505 C C . LYS A 1 198 ? 2.324 -9.978 -21.706 1.00 43.66 198 LYS A C 1
ATOM 1507 O O . LYS A 1 198 ? 1.541 -9.818 -22.633 1.00 43.66 198 LYS A O 1
ATOM 1512 N N . GLY A 1 199 ? 2.246 -11.001 -20.854 1.00 50.00 199 GLY A N 1
ATOM 1513 C CA . GLY A 1 199 ? 1.218 -12.045 -20.937 1.00 50.00 199 GLY A CA 1
ATOM 1514 C C . GLY A 1 199 ? 1.549 -13.230 -21.852 1.00 50.00 199 GLY A C 1
ATOM 1515 O O . GLY A 1 199 ? 0.669 -14.053 -22.085 1.00 50.00 199 GLY A O 1
ATOM 1516 N N . SER A 1 200 ? 2.785 -13.369 -22.352 1.00 48.94 200 SER A N 1
ATOM 1517 C CA . SER A 1 200 ? 3.190 -14.583 -23.074 1.00 48.94 200 SER A CA 1
ATOM 1518 C C . SER A 1 200 ? 3.100 -15.812 -22.158 1.00 48.94 200 SER A C 1
ATOM 1520 O O . SER A 1 200 ? 3.779 -15.864 -21.136 1.00 48.94 200 SER A O 1
ATOM 1522 N N . ALA A 1 201 ? 2.295 -16.810 -22.540 1.00 46.06 201 ALA A N 1
ATOM 1523 C CA . ALA A 1 201 ? 2.089 -18.046 -21.772 1.00 46.06 201 ALA A CA 1
ATOM 1524 C C . ALA A 1 201 ? 3.302 -19.005 -21.765 1.00 46.06 201 ALA A C 1
ATOM 1526 O O . ALA A 1 201 ? 3.287 -20.014 -21.065 1.00 46.06 201 ALA A O 1
ATOM 1527 N N . GLY A 1 202 ? 4.360 -18.693 -22.521 1.00 50.53 202 GLY A N 1
ATOM 1528 C CA . GLY A 1 202 ? 5.661 -19.342 -22.374 1.00 50.53 202 GLY A CA 1
ATOM 1529 C C . GLY A 1 202 ? 6.354 -18.864 -21.098 1.00 50.53 202 GLY A C 1
ATOM 1530 O O . GLY A 1 202 ? 6.432 -17.659 -20.848 1.00 50.53 202 GLY A O 1
ATOM 1531 N N . GLY A 1 203 ? 6.858 -19.804 -20.295 1.00 53.81 203 GLY A N 1
ATOM 1532 C CA . GLY A 1 203 ? 7.621 -19.494 -19.086 1.00 53.81 203 GLY A CA 1
ATOM 1533 C C . GLY A 1 203 ? 8.821 -18.586 -19.374 1.00 53.81 203 GLY A C 1
ATOM 1534 O O . GLY A 1 203 ? 9.341 -18.554 -20.491 1.00 53.81 203 GLY A O 1
ATOM 1535 N N . ARG A 1 204 ? 9.273 -17.840 -18.357 1.00 57.59 204 ARG A N 1
ATOM 1536 C CA . ARG A 1 204 ? 10.498 -17.033 -18.469 1.00 57.59 204 ARG A CA 1
ATOM 1537 C C . ARG A 1 204 ? 11.649 -17.960 -18.894 1.00 57.59 204 ARG A C 1
ATOM 1539 O O . ARG A 1 204 ? 11.856 -18.954 -18.197 1.00 57.59 204 ARG A O 1
ATOM 1546 N N . PRO A 1 205 ? 12.376 -17.672 -19.990 1.00 58.41 205 PRO A N 1
ATOM 1547 C CA . PRO A 1 205 ? 13.506 -18.501 -20.386 1.00 58.41 205 PRO A CA 1
ATOM 1548 C C . PRO A 1 205 ? 14.545 -18.562 -19.261 1.00 58.41 205 PRO A C 1
ATOM 1550 O O . PRO A 1 205 ? 14.730 -17.589 -18.524 1.00 58.41 205 PRO A O 1
ATOM 1553 N N . ALA A 1 206 ? 15.199 -19.714 -19.113 1.00 59.75 206 ALA A N 1
ATOM 1554 C CA . ALA A 1 206 ? 16.275 -19.878 -18.144 1.00 59.75 206 ALA A CA 1
ATOM 1555 C C . ALA A 1 206 ? 17.462 -18.985 -18.535 1.00 59.75 206 ALA A C 1
ATOM 1557 O O . ALA A 1 206 ? 17.776 -18.859 -19.719 1.00 59.75 206 ALA A O 1
ATOM 1558 N N . ALA A 1 207 ? 18.117 -18.363 -17.553 1.00 58.53 207 ALA A N 1
ATOM 1559 C CA . ALA A 1 207 ? 19.355 -17.637 -17.813 1.00 58.53 207 ALA A CA 1
ATOM 1560 C C . ALA A 1 207 ? 20.448 -18.633 -18.225 1.00 58.53 207 ALA A C 1
ATOM 1562 O O . ALA A 1 207 ? 20.655 -19.635 -17.538 1.00 58.53 207 ALA A O 1
ATOM 1563 N N . LEU A 1 208 ? 21.135 -18.353 -19.332 1.00 58.31 208 LEU A N 1
ATOM 1564 C CA . LEU A 1 208 ? 22.261 -19.167 -19.786 1.00 58.31 208 LEU A CA 1
ATOM 1565 C C . LEU A 1 208 ? 23.461 -18.967 -18.834 1.00 58.31 208 LEU A C 1
ATOM 1567 O O . LEU A 1 208 ? 23.622 -17.860 -18.306 1.00 58.31 208 LEU A O 1
ATOM 1571 N N . PRO A 1 209 ? 24.302 -19.990 -18.574 1.00 55.50 209 PRO A N 1
ATOM 1572 C CA . PRO A 1 209 ? 25.406 -19.878 -17.608 1.00 55.50 209 PRO A CA 1
ATOM 1573 C C . PRO A 1 209 ? 26.475 -18.832 -17.983 1.00 55.50 209 PRO A C 1
ATOM 1575 O O . PRO A 1 209 ? 27.186 -18.328 -17.119 1.00 55.50 209 PRO A O 1
ATOM 1578 N N . ASP A 1 210 ? 26.559 -18.520 -19.271 1.00 53.53 210 ASP A N 1
ATOM 1579 C CA . ASP A 1 210 ? 27.434 -17.584 -19.987 1.00 53.53 210 ASP A CA 1
ATOM 1580 C C . ASP A 1 210 ? 26.709 -16.300 -20.434 1.00 53.53 210 ASP A C 1
ATOM 1582 O O . ASP A 1 210 ? 27.310 -15.449 -21.089 1.00 53.53 210 ASP A O 1
ATOM 1586 N N . ALA A 1 211 ? 25.436 -16.113 -20.059 1.00 60.34 211 ALA A N 1
ATOM 1587 C CA . ALA A 1 211 ? 24.655 -14.951 -20.471 1.00 60.34 211 ALA A CA 1
ATOM 1588 C C . ALA A 1 211 ? 25.370 -13.633 -20.128 1.00 60.34 211 ALA A C 1
ATOM 1590 O O . ALA A 1 211 ? 25.630 -13.340 -18.952 1.00 60.34 211 ALA A O 1
ATOM 1591 N N . VAL A 1 212 ? 25.602 -12.804 -21.154 1.00 62.66 212 VAL A N 1
ATOM 1592 C CA . VAL A 1 212 ? 26.088 -11.424 -21.011 1.00 62.66 212 VAL A CA 1
ATOM 1593 C C . VAL A 1 212 ? 25.250 -10.719 -19.950 1.00 62.66 212 VAL A C 1
ATOM 1595 O O . VAL A 1 212 ? 24.021 -10.722 -20.016 1.00 62.66 212 VAL A O 1
ATOM 1598 N N . LYS A 1 213 ? 25.893 -10.121 -18.946 1.00 69.69 213 LYS A N 1
ATOM 1599 C CA . LYS A 1 213 ? 25.197 -9.378 -17.890 1.00 69.69 213 LYS A CA 1
ATOM 1600 C C . LYS A 1 213 ? 25.211 -7.896 -18.228 1.00 69.69 213 LYS A C 1
ATOM 1602 O O . LYS A 1 213 ? 26.266 -7.344 -18.515 1.00 69.69 213 LYS A O 1
ATOM 1607 N N . ALA A 1 214 ? 24.056 -7.248 -18.133 1.00 76.75 214 ALA A N 1
ATOM 1608 C CA . ALA A 1 214 ? 23.958 -5.798 -18.157 1.00 76.75 214 ALA A CA 1
ATOM 1609 C C . ALA A 1 214 ? 23.813 -5.284 -16.731 1.00 76.75 214 ALA A C 1
ATOM 1611 O O . ALA A 1 214 ? 23.119 -5.877 -15.897 1.00 76.75 214 ALA A O 1
ATOM 1612 N N . GLN A 1 215 ? 24.441 -4.147 -16.471 1.00 81.06 215 GLN A N 1
ATOM 1613 C CA . GLN A 1 215 ? 24.156 -3.359 -15.292 1.00 81.06 215 GLN A CA 1
ATOM 1614 C C . GLN A 1 215 ? 22.807 -2.661 -15.505 1.00 81.06 215 GLN A C 1
ATOM 1616 O O . GLN A 1 215 ? 22.644 -1.892 -16.450 1.00 81.06 215 GLN A O 1
ATOM 1621 N N . VAL A 1 216 ? 21.824 -2.950 -14.653 1.00 82.12 216 VAL A N 1
ATOM 1622 C CA . VAL A 1 216 ? 20.505 -2.309 -14.693 1.00 82.12 216 VAL A CA 1
ATOM 1623 C C . VAL A 1 216 ? 20.266 -1.496 -13.430 1.00 82.12 216 VAL A C 1
ATOM 1625 O O . VAL A 1 216 ? 20.540 -1.948 -12.316 1.00 82.12 216 VAL A O 1
ATOM 1628 N N . PHE A 1 217 ? 19.699 -0.306 -13.605 1.00 78.44 217 PHE A N 1
ATOM 1629 C CA . PHE A 1 217 ? 19.176 0.485 -12.501 1.00 78.44 217 PHE A CA 1
ATOM 1630 C C . PHE A 1 217 ? 17.768 0.006 -12.152 1.00 78.44 217 PHE A C 1
ATOM 1632 O O . PHE A 1 217 ? 16.859 0.017 -12.981 1.00 78.44 217 PHE A O 1
ATOM 1639 N N . THR A 1 218 ? 17.586 -0.416 -10.906 1.00 80.38 218 THR A N 1
ATOM 1640 C CA . THR A 1 218 ? 16.291 -0.798 -10.340 1.00 80.38 218 THR A CA 1
ATOM 1641 C C . THR A 1 218 ? 16.000 0.074 -9.130 1.00 80.38 218 THR A C 1
ATOM 1643 O O . THR A 1 218 ? 16.826 0.141 -8.221 1.00 80.38 218 THR A O 1
ATOM 1646 N N . MET A 1 219 ? 14.825 0.698 -9.096 1.00 80.94 219 MET A N 1
ATOM 1647 C CA . MET A 1 219 ? 14.325 1.368 -7.896 1.00 80.94 219 MET A CA 1
ATOM 1648 C C . MET A 1 219 ? 13.633 0.331 -7.010 1.00 80.94 219 MET A C 1
ATOM 1650 O O . MET A 1 219 ? 12.726 -0.360 -7.473 1.00 80.94 219 MET A O 1
ATOM 1654 N N . GLU A 1 220 ? 14.050 0.227 -5.754 1.00 83.62 220 GLU A N 1
ATOM 1655 C CA . GLU A 1 220 ? 13.414 -0.625 -4.748 1.00 83.62 220 GLU A CA 1
ATOM 1656 C C . GLU A 1 220 ? 12.757 0.267 -3.689 1.00 83.62 220 GLU A C 1
ATOM 1658 O O . GLU A 1 220 ? 13.396 1.201 -3.201 1.00 83.62 220 GLU A O 1
ATOM 1663 N N . GLU A 1 221 ? 11.490 0.014 -3.352 1.00 87.19 221 GLU A N 1
ATOM 1664 C CA . GLU A 1 221 ? 10.854 0.664 -2.198 1.00 87.19 221 GLU A CA 1
ATOM 1665 C C . GLU A 1 221 ? 11.553 0.184 -0.920 1.00 87.19 221 GLU A C 1
ATOM 1667 O O . GLU A 1 221 ? 11.951 -0.985 -0.804 1.00 87.19 221 GLU A O 1
ATOM 1672 N N . LYS A 1 222 ? 11.770 1.115 0.009 1.00 87.50 222 LYS A N 1
ATOM 1673 C CA . LYS A 1 222 ? 12.287 0.839 1.337 1.00 87.50 222 LYS A CA 1
ATOM 1674 C C . LYS A 1 222 ? 11.547 1.629 2.405 1.00 87.50 222 LYS A C 1
ATOM 1676 O O . LYS A 1 222 ? 11.732 2.840 2.559 1.00 87.50 222 LYS A O 1
ATOM 1681 N N . GLY A 1 223 ? 10.866 0.866 3.251 1.00 87.69 223 GLY A N 1
ATOM 1682 C CA . GLY A 1 223 ? 10.476 1.263 4.595 1.00 87.69 223 GLY A CA 1
ATOM 1683 C C . GLY A 1 223 ? 8.974 1.351 4.810 1.00 87.69 223 GLY A C 1
ATOM 1684 O O . GLY A 1 223 ? 8.587 1.435 5.973 1.00 87.69 223 GLY A O 1
ATOM 1685 N N . SER A 1 224 ? 8.124 1.301 3.773 1.00 91.88 224 SER A N 1
ATOM 1686 C CA . SER A 1 224 ? 6.667 1.354 3.981 1.00 91.88 224 SER A CA 1
ATOM 1687 C C . SER A 1 224 ? 6.177 0.250 4.916 1.00 91.88 224 SER A C 1
ATOM 1689 O O . SER A 1 224 ? 5.444 0.536 5.862 1.00 91.88 224 SER A O 1
ATOM 1691 N N . ASP A 1 225 ? 6.652 -0.976 4.713 1.00 91.44 225 ASP A N 1
ATOM 1692 C CA . ASP A 1 225 ? 6.143 -2.169 5.401 1.00 91.44 225 ASP A CA 1
ATOM 1693 C C . ASP A 1 225 ? 6.653 -2.236 6.846 1.00 91.44 225 ASP A C 1
ATOM 1695 O O . ASP A 1 225 ? 5.890 -2.486 7.779 1.00 91.44 225 ASP A O 1
ATOM 1699 N N . VAL A 1 226 ? 7.932 -1.894 7.049 1.00 94.88 226 VAL A N 1
ATOM 1700 C CA . VAL A 1 226 ? 8.548 -1.766 8.380 1.00 94.88 226 VAL A CA 1
ATOM 1701 C C . VAL A 1 226 ? 7.871 -0.651 9.178 1.00 94.88 226 VAL A C 1
ATOM 1703 O O . VAL A 1 226 ? 7.529 -0.851 10.342 1.00 94.88 226 VAL A O 1
ATOM 1706 N N . ASN A 1 227 ? 7.610 0.503 8.556 1.00 96.38 227 ASN A N 1
ATOM 1707 C CA . ASN A 1 227 ? 6.888 1.599 9.200 1.00 96.38 227 ASN A CA 1
ATOM 1708 C C . ASN A 1 227 ? 5.456 1.182 9.572 1.00 96.38 227 ASN A C 1
ATOM 1710 O O . ASN A 1 227 ? 5.004 1.510 10.670 1.00 96.38 227 ASN A O 1
ATOM 1714 N N . LEU A 1 228 ? 4.757 0.438 8.706 1.00 98.12 228 LEU A N 1
ATOM 1715 C CA . LEU A 1 228 ? 3.419 -0.092 8.983 1.00 98.12 228 LEU A CA 1
ATOM 1716 C C . LEU A 1 228 ? 3.447 -1.028 10.195 1.00 98.12 228 LEU A C 1
ATOM 1718 O O . LEU A 1 228 ? 2.705 -0.801 11.153 1.00 98.12 228 LEU A O 1
ATOM 1722 N N . ALA A 1 229 ? 4.339 -2.020 10.186 1.00 98.06 229 ALA A N 1
ATOM 1723 C CA . ALA A 1 229 ? 4.521 -2.983 11.269 1.00 98.06 229 ALA A CA 1
ATOM 1724 C C . ALA A 1 229 ? 4.823 -2.299 12.615 1.00 98.06 229 ALA A C 1
ATOM 1726 O O . ALA A 1 229 ? 4.139 -2.550 13.610 1.00 98.06 229 ALA A O 1
ATOM 1727 N N . VAL A 1 230 ? 5.799 -1.384 12.637 1.00 98.12 230 VAL A N 1
ATOM 1728 C CA . VAL A 1 230 ? 6.208 -0.652 13.846 1.00 98.12 230 VAL A CA 1
ATOM 1729 C C . VAL A 1 230 ? 5.077 0.235 14.366 1.00 98.12 230 VAL A C 1
ATOM 1731 O O . VAL A 1 230 ? 4.808 0.234 15.566 1.00 98.12 230 VAL A O 1
ATOM 1734 N N . HIS A 1 231 ? 4.370 0.966 13.497 1.00 98.62 231 HIS A N 1
ATOM 1735 C CA . HIS A 1 231 ? 3.242 1.793 13.929 1.00 98.62 231 HIS A CA 1
ATOM 1736 C C . HIS A 1 231 ? 2.061 0.965 14.450 1.00 98.62 231 HIS A C 1
ATOM 1738 O O . HIS A 1 231 ? 1.440 1.382 15.426 1.00 98.62 231 HIS A O 1
ATOM 1744 N N . LEU A 1 232 ? 1.763 -0.186 13.839 1.00 98.69 232 LEU A N 1
ATOM 1745 C CA . LEU A 1 232 ? 0.703 -1.096 14.280 1.00 98.69 232 LEU A CA 1
ATOM 1746 C C . LEU A 1 232 ? 0.976 -1.624 15.696 1.00 98.69 232 LEU A C 1
ATOM 1748 O O . LEU A 1 232 ? 0.128 -1.474 16.577 1.00 98.69 232 LEU A O 1
ATOM 1752 N N . VAL A 1 233 ? 2.172 -2.170 15.939 1.00 98.69 233 VAL A N 1
ATOM 1753 C CA . VAL A 1 233 ? 2.555 -2.714 17.254 1.00 98.69 233 VAL A CA 1
ATOM 1754 C C . VAL A 1 233 ? 2.661 -1.606 18.310 1.00 98.69 233 VAL A C 1
ATOM 1756 O O . VAL A 1 233 ? 2.118 -1.748 19.405 1.00 98.69 233 VAL A O 1
ATOM 1759 N N . ASN A 1 234 ? 3.289 -0.471 17.986 1.00 98.62 234 ASN A N 1
ATOM 1760 C CA . ASN A 1 234 ? 3.456 0.647 18.921 1.00 98.62 234 ASN A CA 1
ATOM 1761 C C . ASN A 1 234 ? 2.117 1.290 19.322 1.00 98.62 234 ASN A C 1
ATOM 1763 O O . ASN A 1 234 ? 1.885 1.561 20.499 1.00 98.62 234 ASN A O 1
ATOM 1767 N N . ASP A 1 235 ? 1.206 1.524 18.370 1.00 98.56 235 ASP A N 1
ATOM 1768 C CA . ASP A 1 235 ? -0.115 2.074 18.691 1.00 98.56 235 ASP A CA 1
ATOM 1769 C C . ASP A 1 235 ? -0.974 1.075 19.496 1.00 98.56 235 ASP A C 1
ATOM 1771 O O . ASP A 1 235 ? -1.743 1.507 20.360 1.00 98.56 235 ASP A O 1
ATOM 1775 N N . ALA A 1 236 ? -0.826 -0.237 19.259 1.00 98.38 236 ALA A N 1
ATOM 1776 C CA . ALA A 1 236 ? -1.504 -1.285 20.026 1.00 98.38 236 ALA A CA 1
ATOM 1777 C C . ALA A 1 236 ? -1.028 -1.330 21.484 1.00 98.38 236 ALA A C 1
ATOM 1779 O O . ALA A 1 236 ? -1.852 -1.292 22.401 1.00 98.38 236 ALA A O 1
ATOM 1780 N N . TRP A 1 237 ? 0.295 -1.371 21.686 1.00 97.88 237 TRP A N 1
ATOM 1781 C CA . TRP A 1 237 ? 0.932 -1.400 23.004 1.00 97.88 237 TRP A CA 1
ATOM 1782 C C . TRP A 1 237 ? 0.626 -0.130 23.805 1.00 97.88 237 TRP A C 1
ATOM 1784 O O . TRP A 1 237 ? 0.253 -0.202 24.972 1.00 97.88 237 TRP A O 1
ATOM 1794 N N . ALA A 1 238 ? 0.651 1.035 23.150 1.00 98.25 238 ALA A N 1
ATOM 1795 C CA . ALA A 1 238 ? 0.258 2.314 23.742 1.00 98.25 238 ALA A CA 1
ATOM 1796 C C . ALA A 1 238 ? -1.268 2.476 23.950 1.00 98.25 238 ALA A C 1
ATOM 1798 O O . ALA A 1 238 ? -1.731 3.583 24.231 1.00 98.25 238 ALA A O 1
ATOM 1799 N N . GLY A 1 239 ? -2.070 1.418 23.762 1.00 97.56 239 GLY A N 1
ATOM 1800 C CA . GLY A 1 239 ? -3.514 1.419 24.018 1.00 97.56 239 GLY A CA 1
ATOM 1801 C C . GLY A 1 239 ? -4.318 2.392 23.148 1.00 97.56 239 GLY A C 1
ATOM 1802 O O . GLY A 1 239 ? -5.410 2.809 23.533 1.00 97.56 239 GLY A O 1
ATOM 1803 N N . ARG A 1 240 ? -3.796 2.800 21.983 1.00 98.12 240 ARG A N 1
ATOM 1804 C CA . ARG A 1 240 ? -4.383 3.898 21.196 1.00 98.12 240 ARG A CA 1
ATOM 1805 C C . ARG A 1 240 ? -5.676 3.515 20.482 1.00 98.12 240 ARG A C 1
ATOM 1807 O O . ARG A 1 240 ? -6.458 4.416 20.181 1.00 98.12 240 ARG A O 1
ATOM 1814 N N . PHE A 1 241 ? -5.931 2.225 20.283 1.00 98.00 241 PHE A N 1
ATOM 1815 C CA . PHE A 1 241 ? -7.150 1.682 19.684 1.00 98.00 241 PHE A CA 1
ATOM 1816 C C . PHE A 1 241 ? -7.667 0.438 20.430 1.00 98.00 241 PHE A C 1
ATOM 1818 O O . PHE A 1 241 ? -6.932 -0.217 21.177 1.00 98.00 241 PHE A O 1
ATOM 1825 N N . ASP A 1 242 ? -8.928 0.093 20.180 1.00 96.81 242 ASP A N 1
ATOM 1826 C CA . ASP A 1 242 ? -9.572 -1.153 20.616 1.00 96.81 242 ASP A CA 1
ATOM 1827 C C . ASP A 1 242 ? -9.483 -2.224 19.516 1.00 96.81 242 ASP A C 1
ATOM 1829 O O . ASP A 1 242 ? -9.238 -3.399 19.798 1.00 96.81 242 ASP A O 1
ATOM 1833 N N . ALA A 1 243 ? -9.607 -1.797 18.252 1.00 97.75 243 ALA A N 1
ATOM 1834 C CA . ALA A 1 243 ? -9.403 -2.627 17.070 1.00 97.75 243 ALA A CA 1
ATOM 1835 C C . ALA A 1 243 ? -8.450 -1.983 16.046 1.00 97.75 243 ALA A C 1
ATOM 1837 O O . ALA A 1 243 ? -8.392 -0.761 15.901 1.00 97.75 243 ALA A O 1
ATOM 1838 N N . ALA A 1 244 ? -7.737 -2.817 15.293 1.00 98.44 244 ALA A N 1
ATOM 1839 C CA . ALA A 1 244 ? -6.988 -2.417 14.109 1.00 98.44 244 ALA A CA 1
ATOM 1840 C C . ALA A 1 244 ? -7.665 -2.947 12.842 1.00 98.44 244 ALA A C 1
ATOM 1842 O O . ALA A 1 244 ? -8.175 -4.067 12.816 1.00 98.44 244 ALA A O 1
ATOM 1843 N N . VAL A 1 245 ? -7.603 -2.174 11.764 1.00 98.50 245 VAL A N 1
ATOM 1844 C CA . VAL A 1 245 ? -7.856 -2.645 10.400 1.00 98.50 245 VAL A CA 1
ATOM 1845 C C . VAL A 1 245 ? -6.530 -2.633 9.649 1.00 98.50 245 VAL A C 1
ATOM 1847 O O . VAL A 1 245 ? -5.878 -1.596 9.604 1.00 98.50 245 VAL A O 1
ATOM 1850 N N . VAL A 1 246 ? -6.144 -3.750 9.034 1.00 98.44 246 VAL A N 1
ATOM 1851 C CA . VAL A 1 246 ? -4.945 -3.843 8.188 1.00 98.44 246 VAL A CA 1
ATOM 1852 C C . VAL A 1 246 ? -5.370 -4.131 6.753 1.00 98.44 246 VAL A C 1
ATOM 1854 O O . VAL A 1 246 ? -5.949 -5.181 6.470 1.00 98.44 246 VAL A O 1
ATOM 1857 N N . VAL A 1 247 ? -5.091 -3.193 5.847 1.00 97.56 247 VAL A N 1
ATOM 1858 C CA . VAL A 1 247 ? -5.378 -3.305 4.413 1.00 97.56 247 VAL A CA 1
ATOM 1859 C C . VAL A 1 247 ? -4.097 -3.688 3.675 1.00 97.56 247 VAL A C 1
ATOM 1861 O O . VAL A 1 247 ? -3.324 -2.816 3.287 1.00 97.56 247 VAL A O 1
ATOM 1864 N N . SER A 1 248 ? -3.867 -4.993 3.512 1.00 95.88 248 SER A N 1
ATOM 1865 C CA . SER A 1 248 ? -2.789 -5.576 2.699 1.00 95.88 248 SER A CA 1
ATOM 1866 C C . SER A 1 248 ? -3.076 -7.063 2.417 1.00 95.88 248 SER A C 1
ATOM 1868 O O . SER A 1 248 ? -4.026 -7.648 2.948 1.00 95.88 248 SER A O 1
ATOM 1870 N N . ASN A 1 249 ? -2.249 -7.683 1.577 1.00 94.75 249 ASN A N 1
ATOM 1871 C CA . ASN A 1 249 ? -2.112 -9.135 1.446 1.00 94.75 249 ASN A CA 1
ATOM 1872 C C . ASN A 1 249 ? -0.649 -9.596 1.586 1.00 94.75 249 ASN A C 1
ATOM 1874 O O . ASN A 1 249 ? -0.328 -10.711 1.175 1.00 94.75 249 ASN A O 1
ATOM 1878 N N . ASP A 1 250 ? 0.240 -8.733 2.086 1.00 93.44 250 ASP A N 1
ATOM 1879 C CA . ASP A 1 250 ? 1.653 -9.062 2.254 1.00 93.44 250 ASP A CA 1
ATOM 1880 C C . ASP A 1 250 ? 1.886 -9.946 3.486 1.00 93.44 250 ASP A C 1
ATOM 1882 O O . ASP A 1 250 ? 1.411 -9.651 4.586 1.00 93.44 250 ASP A O 1
ATOM 1886 N N . THR A 1 251 ? 2.603 -11.054 3.300 1.00 95.62 251 THR A N 1
ATOM 1887 C CA . THR A 1 251 ? 2.913 -12.014 4.363 1.00 95.62 251 THR A CA 1
ATOM 1888 C C . THR A 1 251 ? 3.962 -11.519 5.352 1.00 95.62 251 THR A C 1
ATOM 1890 O O . THR A 1 251 ? 4.018 -12.058 6.456 1.00 95.62 251 THR A O 1
ATOM 1893 N N . ASP A 1 252 ? 4.727 -10.475 5.033 1.00 94.69 252 ASP A N 1
ATOM 1894 C CA . ASP A 1 252 ? 5.682 -9.884 5.979 1.00 94.69 252 ASP A CA 1
ATOM 1895 C C . ASP A 1 252 ? 4.959 -9.209 7.167 1.00 94.69 252 ASP A C 1
ATOM 1897 O O . ASP A 1 252 ? 5.517 -9.057 8.254 1.00 94.69 252 ASP A O 1
ATOM 1901 N N . LEU A 1 253 ? 3.660 -8.908 7.018 1.00 97.50 253 LEU A N 1
ATOM 1902 C CA . LEU A 1 253 ? 2.799 -8.399 8.091 1.00 97.50 253 LEU A CA 1
ATOM 1903 C C . LEU A 1 253 ? 2.228 -9.487 9.023 1.00 97.50 253 LEU A C 1
ATOM 1905 O O . LEU A 1 253 ? 1.494 -9.156 9.955 1.00 97.50 253 LEU A O 1
ATOM 1909 N N . VAL A 1 254 ? 2.558 -10.770 8.826 1.00 98.06 254 VAL A N 1
ATOM 1910 C CA . VAL A 1 254 ? 2.096 -11.860 9.710 1.00 98.06 254 VAL A CA 1
ATOM 1911 C C . VAL A 1 254 ? 2.528 -11.625 11.156 1.00 98.06 254 VAL A C 1
ATOM 1913 O O . VAL A 1 254 ? 1.696 -11.712 12.055 1.00 98.06 254 VAL A O 1
ATOM 1916 N N . GLU A 1 255 ? 3.795 -11.287 11.388 1.00 98.50 255 GLU A N 1
ATOM 1917 C CA . GLU A 1 255 ? 4.339 -11.128 12.740 1.00 98.50 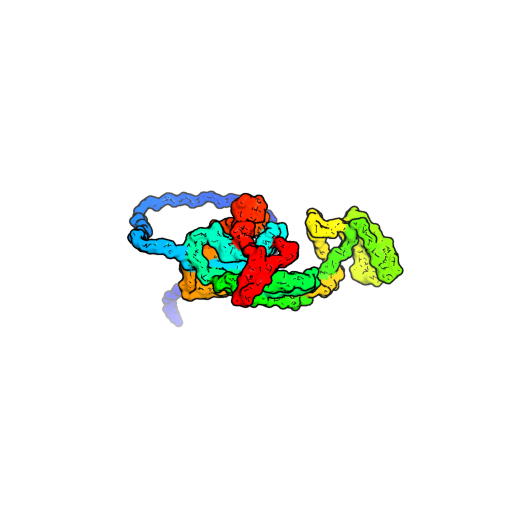255 GLU A CA 1
ATOM 1918 C C . GLU A 1 255 ? 3.754 -9.930 13.516 1.00 98.50 255 GLU A C 1
ATOM 1920 O O . GLU A 1 255 ? 3.255 -10.141 14.625 1.00 98.50 255 GLU A O 1
ATOM 1925 N N . PRO A 1 256 ? 3.692 -8.691 12.979 1.00 98.56 256 PRO A N 1
ATOM 1926 C CA . PRO A 1 256 ? 3.054 -7.586 13.698 1.00 98.56 256 PRO A CA 1
ATOM 1927 C C . PRO A 1 256 ? 1.550 -7.816 13.928 1.00 98.56 256 PRO A C 1
ATOM 1929 O O . PRO A 1 256 ? 1.032 -7.410 14.967 1.00 98.56 256 PRO A O 1
ATOM 1932 N N . ILE A 1 257 ? 0.841 -8.506 13.020 1.00 98.56 257 ILE A N 1
ATOM 1933 C CA . ILE A 1 257 ? -0.560 -8.896 13.257 1.00 98.56 257 ILE A CA 1
ATOM 1934 C C . ILE A 1 257 ? -0.650 -9.937 14.380 1.00 98.56 257 ILE A C 1
ATOM 1936 O O . ILE A 1 257 ? -1.507 -9.797 15.251 1.00 98.56 257 ILE A O 1
ATOM 1940 N N . ARG A 1 258 ? 0.236 -10.943 14.397 1.00 98.56 258 ARG A N 1
ATOM 1941 C CA . ARG A 1 258 ? 0.303 -11.980 15.440 1.00 98.56 258 ARG A CA 1
ATOM 1942 C C . ARG A 1 258 ? 0.490 -11.362 16.825 1.00 98.56 258 ARG A C 1
ATOM 1944 O O . ARG A 1 258 ? -0.286 -11.675 17.722 1.00 98.56 258 ARG A O 1
ATOM 1951 N N . ILE A 1 259 ? 1.448 -10.447 16.978 1.00 98.69 259 ILE A N 1
ATOM 1952 C CA . ILE A 1 259 ? 1.703 -9.729 18.237 1.00 98.69 259 ILE A CA 1
ATOM 1953 C C . ILE A 1 259 ? 0.438 -8.981 18.689 1.00 98.69 259 ILE A C 1
ATOM 1955 O O . ILE A 1 259 ? -0.042 -9.173 19.806 1.00 98.69 259 ILE A O 1
ATOM 1959 N N . VAL A 1 260 ? -0.165 -8.170 17.814 1.00 98.75 260 VAL A N 1
ATOM 1960 C CA . VAL A 1 260 ? -1.337 -7.355 18.182 1.00 98.75 260 VAL A CA 1
ATOM 1961 C C . VAL A 1 260 ? -2.576 -8.206 18.495 1.00 98.75 260 VAL A C 1
ATOM 1963 O O . VAL A 1 260 ? -3.290 -7.907 19.453 1.00 98.75 260 VAL A O 1
ATOM 1966 N N . ALA A 1 261 ? -2.830 -9.265 17.724 1.00 98.19 261 ALA A N 1
ATOM 1967 C CA . ALA A 1 261 ? -4.029 -10.088 17.860 1.00 98.19 261 ALA A CA 1
ATOM 1968 C C . ALA A 1 261 ? -3.928 -11.164 18.952 1.00 98.19 261 ALA A C 1
ATOM 1970 O O . ALA A 1 261 ? -4.903 -11.401 19.663 1.00 98.19 261 ALA A O 1
ATOM 1971 N N . GLN A 1 262 ? -2.776 -11.833 19.068 1.00 97.75 262 GLN A N 1
ATOM 1972 C CA . GLN A 1 262 ? -2.609 -13.032 19.898 1.00 97.75 262 GLN A CA 1
ATOM 1973 C C . GLN A 1 262 ? -1.882 -12.755 21.219 1.00 97.75 262 GLN A C 1
ATOM 1975 O O . GLN A 1 262 ? -2.197 -13.407 22.209 1.00 97.75 262 GLN A O 1
ATOM 1980 N N . GLU A 1 263 ? -0.956 -11.789 21.264 1.00 97.94 263 GLU A N 1
ATOM 1981 C CA . GLU A 1 263 ? -0.240 -11.430 22.503 1.00 97.94 263 GLU A CA 1
ATOM 1982 C C . GLU A 1 263 ? -0.903 -10.250 23.222 1.00 97.94 263 GLU A C 1
ATOM 1984 O O . GLU A 1 263 ? -1.152 -10.315 24.423 1.00 97.94 263 GLU A O 1
ATOM 1989 N N . LEU A 1 264 ? -1.246 -9.183 22.489 1.00 97.88 264 LEU A N 1
ATOM 1990 C CA . LEU A 1 264 ? -1.901 -7.991 23.049 1.00 97.88 264 LEU A CA 1
ATOM 1991 C C . LEU A 1 264 ? -3.438 -8.095 23.094 1.00 97.88 264 LEU A C 1
ATOM 1993 O O . LEU A 1 264 ? -4.098 -7.192 23.612 1.00 97.88 264 LEU A O 1
ATOM 1997 N N . GLY A 1 265 ? -4.021 -9.164 22.538 1.00 97.06 265 GLY A N 1
ATOM 1998 C CA . GLY A 1 265 ? -5.461 -9.449 22.584 1.00 97.06 265 GLY A CA 1
ATOM 1999 C C . GLY A 1 265 ? -6.364 -8.417 21.890 1.00 97.06 265 GLY A C 1
ATOM 2000 O O . GLY A 1 265 ? -7.562 -8.359 22.173 1.00 97.06 265 GLY A O 1
ATOM 2001 N N . LYS A 1 266 ? -5.820 -7.570 21.006 1.00 97.69 266 LYS A N 1
ATOM 2002 C CA . LYS A 1 266 ? -6.586 -6.547 20.276 1.00 97.69 266 LYS A CA 1
ATOM 2003 C C . LYS A 1 266 ? -7.274 -7.161 19.057 1.00 97.69 266 LYS A C 1
ATOM 2005 O O . LYS A 1 266 ? -6.729 -8.034 18.392 1.00 97.69 266 LYS A O 1
ATOM 2010 N N . SER A 1 267 ? -8.463 -6.672 18.706 1.00 97.50 267 SER A N 1
ATOM 2011 C CA . SER A 1 267 ? -9.162 -7.167 17.510 1.00 97.50 267 SER A CA 1
ATOM 2012 C C . SER A 1 267 ? -8.487 -6.661 16.233 1.00 97.50 267 SER A C 1
ATOM 2014 O O . SER A 1 267 ? -8.428 -5.453 16.020 1.00 97.50 267 SER A O 1
ATOM 2016 N N . VAL A 1 268 ? -8.024 -7.555 15.356 1.00 98.25 268 VAL A N 1
ATOM 2017 C CA . VAL A 1 268 ? -7.435 -7.194 14.056 1.00 98.25 268 VAL A CA 1
ATOM 2018 C C . VAL A 1 268 ? -8.315 -7.675 12.903 1.00 98.25 268 VAL A C 1
ATOM 2020 O O . VAL A 1 268 ? -8.547 -8.872 12.730 1.00 98.25 268 VAL A O 1
ATOM 2023 N N . TYR A 1 269 ? -8.778 -6.726 12.092 1.00 97.69 269 TYR A N 1
ATOM 2024 C CA . TYR A 1 269 ? -9.516 -6.951 10.854 1.00 97.69 269 TYR A CA 1
ATOM 2025 C C . TYR A 1 269 ? -8.557 -6.922 9.659 1.00 97.69 269 TYR A C 1
ATOM 2027 O O . TYR A 1 269 ? -8.064 -5.861 9.279 1.00 97.69 269 TYR A O 1
ATOM 2035 N N . LEU A 1 270 ? -8.327 -8.074 9.033 1.00 97.50 270 LEU A N 1
ATOM 2036 C CA . LEU A 1 270 ? -7.602 -8.182 7.770 1.00 97.50 270 LEU A CA 1
ATOM 2037 C C . LEU A 1 270 ? -8.537 -7.875 6.594 1.00 97.50 270 LEU A C 1
ATOM 2039 O O . LEU A 1 270 ? -9.529 -8.579 6.368 1.00 97.50 270 LEU A O 1
ATOM 2043 N N . LEU A 1 271 ? -8.192 -6.837 5.835 1.00 95.25 271 LEU A N 1
ATOM 2044 C CA . LEU A 1 271 ? -8.887 -6.385 4.635 1.00 95.25 271 LEU A CA 1
ATOM 2045 C C . LEU A 1 271 ? -7.994 -6.597 3.413 1.00 95.25 271 LEU A C 1
ATOM 2047 O O . LEU A 1 271 ? -7.234 -5.722 3.007 1.00 95.25 271 LEU A O 1
ATOM 2051 N N . THR A 1 272 ? -8.107 -7.767 2.796 1.00 90.75 272 THR A N 1
ATOM 2052 C CA . THR A 1 272 ? -7.347 -8.076 1.584 1.00 90.75 272 THR A CA 1
ATOM 2053 C C . THR A 1 272 ? -7.892 -7.286 0.383 1.00 90.75 272 THR A C 1
ATOM 2055 O O . THR A 1 272 ? -9.096 -7.382 0.098 1.00 90.75 272 THR A O 1
ATOM 2058 N N . PRO A 1 273 ? -7.046 -6.524 -0.344 1.00 84.94 273 PRO A N 1
ATOM 2059 C CA . PRO A 1 273 ? -7.426 -5.887 -1.604 1.00 84.94 273 PRO A CA 1
ATOM 2060 C C . PRO A 1 273 ? -7.904 -6.910 -2.650 1.00 84.94 273 PRO A C 1
ATOM 2062 O O . PRO A 1 273 ? -7.503 -8.075 -2.596 1.00 84.94 273 PRO A O 1
ATOM 2065 N N . PRO A 1 274 ? -8.755 -6.530 -3.622 1.00 82.06 274 PRO A N 1
ATOM 2066 C CA . PRO A 1 274 ? -9.301 -7.504 -4.559 1.00 82.06 274 PRO A CA 1
ATOM 2067 C C . PRO A 1 274 ? -8.216 -8.069 -5.484 1.00 82.06 274 PRO A C 1
ATOM 2069 O O . PRO A 1 274 ? -7.545 -7.326 -6.196 1.00 82.06 274 PRO A O 1
ATOM 2072 N N . GLY A 1 275 ? -8.083 -9.394 -5.521 1.00 79.81 275 GLY A N 1
ATOM 2073 C CA . GLY A 1 275 ? -7.103 -10.093 -6.349 1.00 79.81 275 GLY A CA 1
ATOM 2074 C C . GLY A 1 275 ? -7.622 -11.438 -6.854 1.00 79.81 275 GLY A C 1
ATOM 2075 O O . GLY A 1 275 ? -8.698 -11.892 -6.469 1.00 79.81 275 GLY A O 1
ATOM 2076 N N . LYS A 1 276 ? -6.842 -12.093 -7.726 1.00 69.69 276 LYS A N 1
ATOM 2077 C CA . LYS A 1 276 ? -7.149 -13.449 -8.232 1.00 69.69 276 LYS A CA 1
ATOM 2078 C C . LYS A 1 276 ? -7.138 -14.505 -7.117 1.00 69.69 276 LYS A C 1
ATOM 2080 O O . LYS A 1 276 ? -7.821 -15.518 -7.219 1.00 69.69 276 LYS A O 1
ATOM 2085 N N . PHE A 1 277 ? -6.350 -14.261 -6.076 1.00 71.06 277 PHE A N 1
ATOM 2086 C CA . PHE A 1 277 ? -6.247 -15.089 -4.883 1.00 71.06 277 PHE A CA 1
ATOM 2087 C C . PHE A 1 277 ? -6.811 -14.310 -3.692 1.00 71.06 277 PHE A C 1
ATOM 2089 O O . PHE A 1 277 ? -6.750 -13.080 -3.674 1.00 71.06 277 PHE A O 1
ATOM 2096 N N . GLY A 1 278 ? -7.381 -15.024 -2.719 1.00 82.44 278 GLY A N 1
ATOM 2097 C CA . GLY A 1 278 ? -7.891 -14.423 -1.487 1.00 82.44 278 GLY A CA 1
ATOM 2098 C C . GLY A 1 278 ? -6.781 -13.995 -0.521 1.00 82.44 278 GLY A C 1
ATOM 2099 O O . GLY A 1 278 ? -5.611 -13.878 -0.892 1.00 82.44 278 GLY A O 1
ATOM 2100 N N . ALA A 1 279 ? -7.163 -13.796 0.741 1.00 87.81 279 ALA A N 1
ATOM 2101 C CA . ALA A 1 279 ? -6.223 -13.549 1.828 1.00 87.81 279 ALA A CA 1
ATOM 2102 C C . ALA A 1 279 ? -5.194 -14.688 1.938 1.00 87.81 279 ALA A C 1
ATOM 2104 O O . ALA A 1 279 ? -5.560 -15.867 1.900 1.00 87.81 279 ALA A O 1
ATOM 2105 N N . ALA A 1 280 ? -3.912 -14.349 2.082 1.00 90.62 280 ALA A N 1
ATOM 2106 C CA . ALA A 1 280 ? -2.856 -15.338 2.260 1.00 90.62 280 ALA A CA 1
ATOM 2107 C C . ALA A 1 280 ? -3.090 -16.153 3.547 1.00 90.62 280 ALA A C 1
ATOM 2109 O O . ALA A 1 280 ? -3.311 -15.586 4.618 1.00 90.62 280 ALA A O 1
ATOM 2110 N N . SER A 1 281 ? -3.013 -17.490 3.468 1.00 93.69 281 SER A N 1
ATOM 2111 C CA . SER A 1 281 ? -3.301 -18.372 4.616 1.00 93.69 281 SER A CA 1
ATOM 2112 C C . SER A 1 281 ? -2.519 -18.021 5.897 1.00 93.69 281 SER A C 1
ATOM 2114 O O . SER A 1 281 ? -3.137 -18.071 6.960 1.00 93.69 281 SER A O 1
ATOM 2116 N N . PRO A 1 282 ? -1.229 -17.618 5.851 1.00 96.19 282 PRO A N 1
ATOM 2117 C CA . PRO A 1 282 ? -0.514 -17.155 7.041 1.00 96.19 282 PRO A CA 1
ATOM 2118 C C . PRO A 1 282 ? -1.190 -15.968 7.744 1.00 96.19 282 PRO A C 1
ATOM 2120 O O . PRO A 1 282 ? -1.353 -16.015 8.958 1.00 96.19 282 PRO A O 1
ATOM 2123 N N . LEU A 1 283 ? -1.662 -14.960 6.997 1.00 95.38 283 LEU A N 1
ATOM 2124 C CA . LEU A 1 283 ? -2.348 -13.784 7.553 1.00 95.38 283 LEU A CA 1
ATOM 2125 C C . LEU A 1 283 ? -3.699 -14.155 8.181 1.00 95.38 283 LEU A C 1
ATOM 2127 O O . LEU A 1 283 ? -4.040 -13.677 9.260 1.00 95.38 283 LEU A O 1
ATOM 2131 N N . VAL A 1 284 ? -4.452 -15.053 7.537 1.00 93.94 284 VAL A N 1
ATOM 2132 C CA . VAL A 1 284 ? -5.755 -15.532 8.040 1.00 93.94 284 VAL A CA 1
ATOM 2133 C C . VAL A 1 284 ? -5.619 -16.286 9.368 1.00 93.94 284 VAL A C 1
ATOM 2135 O O . VAL A 1 284 ? -6.528 -16.237 10.187 1.00 93.94 284 VAL A O 1
ATOM 2138 N N . ARG A 1 285 ? -4.485 -16.960 9.614 1.00 96.38 285 ARG A N 1
ATOM 2139 C CA . ARG A 1 285 ? -4.223 -17.671 10.881 1.00 96.38 285 ARG A CA 1
ATOM 2140 C C . ARG A 1 285 ? -3.938 -16.741 12.063 1.00 96.38 285 ARG A C 1
ATOM 2142 O O . ARG A 1 285 ? -4.065 -17.184 13.201 1.00 96.38 285 ARG A O 1
ATOM 2149 N N . VAL A 1 286 ? -3.513 -15.501 11.808 1.00 97.38 286 VAL A N 1
ATOM 2150 C CA . VAL A 1 286 ? -3.111 -14.547 12.857 1.00 97.38 286 VAL A CA 1
ATOM 2151 C C . VAL A 1 286 ? -4.112 -13.413 13.070 1.00 97.38 286 VAL A C 1
ATOM 2153 O O . VAL A 1 286 ? -4.218 -12.915 14.186 1.00 97.38 286 VAL A O 1
ATOM 2156 N N . ALA A 1 287 ? -4.879 -13.024 12.050 1.00 95.69 287 ALA A N 1
ATOM 2157 C CA . ALA A 1 287 ? -5.910 -11.996 12.177 1.00 95.69 287 ALA A CA 1
ATOM 2158 C C . ALA A 1 287 ? -7.159 -12.504 12.923 1.00 95.69 287 ALA A C 1
ATOM 2160 O O . ALA A 1 287 ? -7.621 -13.622 12.705 1.00 95.69 287 ALA A O 1
ATOM 2161 N N . THR A 1 288 ? -7.769 -11.649 13.749 1.00 96.19 288 THR A N 1
ATOM 2162 C CA . THR A 1 288 ? -9.014 -11.963 14.478 1.00 96.19 288 THR A CA 1
ATOM 2163 C C . THR A 1 288 ? -10.214 -12.094 13.536 1.00 96.19 288 THR A C 1
ATOM 2165 O O . THR A 1 288 ? -11.111 -12.912 13.749 1.00 96.19 288 THR A O 1
ATOM 2168 N N . HIS A 1 289 ? -10.255 -11.265 12.489 1.00 95.38 289 HIS A N 1
ATOM 2169 C CA . HIS A 1 289 ? -11.359 -11.200 11.539 1.00 95.38 289 HIS A CA 1
ATOM 2170 C C . HIS A 1 289 ? -10.852 -10.998 10.112 1.00 95.38 289 HIS A C 1
ATOM 2172 O O . HIS A 1 289 ? -9.962 -10.191 9.868 1.00 95.38 289 HIS A O 1
ATOM 2178 N N . GLN A 1 290 ? -11.501 -11.649 9.149 1.00 93.25 290 GLN A N 1
ATOM 2179 C CA . GLN A 1 290 ? -11.303 -11.399 7.722 1.00 93.25 290 GLN A CA 1
ATOM 2180 C C . GLN A 1 290 ? -12.513 -10.653 7.146 1.00 93.25 290 GLN A C 1
ATOM 2182 O O . GLN A 1 290 ? -13.667 -10.974 7.459 1.00 93.25 290 GLN A O 1
ATOM 2187 N N . ARG A 1 291 ? -12.270 -9.668 6.276 1.00 89.81 291 ARG A N 1
ATOM 2188 C CA . ARG A 1 291 ? -13.292 -9.047 5.419 1.00 89.81 291 ARG A CA 1
ATOM 2189 C C . ARG A 1 291 ? -12.750 -8.869 4.003 1.00 89.81 291 ARG A C 1
ATOM 2191 O O . ARG A 1 291 ? -11.558 -8.679 3.796 1.00 89.81 291 ARG A O 1
ATOM 2198 N N . HIS A 1 292 ? -13.647 -8.921 3.022 1.00 85.12 292 HIS A N 1
ATOM 2199 C CA . HIS A 1 292 ? -13.298 -8.765 1.612 1.00 85.12 292 HIS A CA 1
ATOM 2200 C C . HIS A 1 292 ? -13.689 -7.375 1.110 1.00 85.12 292 HIS A C 1
ATOM 2202 O O . HIS A 1 292 ? -14.850 -6.967 1.211 1.00 85.12 292 HIS A O 1
ATOM 2208 N N . ILE A 1 293 ? -12.734 -6.666 0.507 1.00 84.88 293 ILE A N 1
ATOM 2209 C CA . ILE A 1 293 ? -13.021 -5.452 -0.259 1.00 84.88 293 ILE A CA 1
ATOM 2210 C C . ILE A 1 293 ? -13.706 -5.885 -1.565 1.00 84.88 293 ILE A C 1
ATOM 2212 O O . ILE A 1 293 ? -13.159 -6.683 -2.324 1.00 84.88 293 ILE A O 1
ATOM 2216 N N . ARG A 1 294 ? -14.927 -5.400 -1.829 1.00 80.25 294 ARG A N 1
ATOM 2217 C CA . ARG A 1 294 ? -15.702 -5.799 -3.015 1.00 80.25 294 ARG A CA 1
ATOM 2218 C C . ARG A 1 294 ? -15.218 -5.037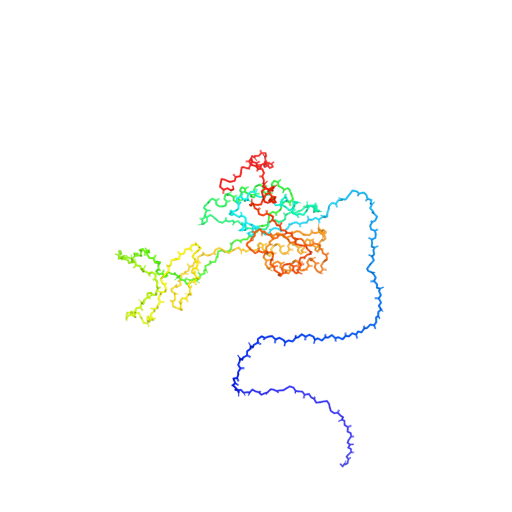 -4.269 1.00 80.25 294 ARG A C 1
ATOM 2220 O O . ARG A 1 294 ? -15.374 -3.810 -4.303 1.00 80.25 294 ARG A O 1
ATOM 2227 N N . PRO A 1 295 ? -14.659 -5.718 -5.295 1.00 74.69 295 PRO A N 1
ATOM 2228 C CA . PRO A 1 295 ? -14.080 -5.079 -6.486 1.00 74.69 295 PRO A CA 1
ATOM 2229 C C . PRO A 1 295 ? -15.089 -4.283 -7.322 1.00 74.69 295 PRO A C 1
ATOM 2231 O O . PRO A 1 295 ? -16.301 -4.452 -7.190 1.00 74.69 295 PRO A O 1
ATOM 2234 N N . SER A 1 296 ? -14.579 -3.428 -8.216 1.00 67.94 296 SER A N 1
ATOM 2235 C CA . SER A 1 296 ? -15.374 -2.451 -8.982 1.00 67.94 296 SER A CA 1
ATOM 2236 C C . SER A 1 296 ? -16.358 -3.048 -9.995 1.00 67.94 296 SER A C 1
ATOM 2238 O O . SER A 1 296 ? -17.265 -2.350 -10.440 1.00 67.94 296 SER A O 1
ATOM 2240 N N . HIS A 1 297 ? -16.229 -4.323 -10.360 1.00 66.06 297 HIS A N 1
ATOM 2241 C CA . HIS A 1 297 ? -17.172 -4.995 -11.262 1.00 66.06 297 HIS A CA 1
ATOM 2242 C C . HIS A 1 297 ? -18.438 -5.519 -10.553 1.00 66.06 297 HIS A C 1
ATOM 2244 O O . HIS A 1 297 ? -19.363 -5.977 -11.218 1.00 66.06 297 HIS A O 1
ATOM 2250 N N . LEU A 1 298 ? -18.509 -5.460 -9.217 1.00 64.44 298 LEU A N 1
ATOM 2251 C CA . LEU A 1 298 ? -19.689 -5.883 -8.456 1.00 64.44 298 LEU A CA 1
ATOM 2252 C C . LEU A 1 298 ? -20.664 -4.717 -8.241 1.00 64.44 298 LEU A C 1
ATOM 2254 O O . LEU A 1 298 ? -20.248 -3.607 -7.914 1.00 64.44 298 LEU A O 1
ATOM 2258 N N . ARG A 1 299 ? -21.976 -4.988 -8.334 1.00 54.62 299 ARG A N 1
ATOM 2259 C CA . ARG A 1 299 ? -23.041 -3.983 -8.109 1.00 54.62 299 ARG A CA 1
ATOM 2260 C C . ARG A 1 299 ? -22.958 -3.309 -6.730 1.00 54.62 299 ARG A C 1
ATOM 2262 O O . ARG A 1 299 ? -23.248 -2.127 -6.620 1.00 54.62 299 ARG A O 1
ATOM 2269 N N . ALA A 1 300 ? -22.515 -4.038 -5.704 1.00 67.25 300 ALA A N 1
ATOM 2270 C CA . ALA A 1 300 ? -22.269 -3.527 -4.351 1.00 67.25 300 ALA A CA 1
ATOM 2271 C C . ALA A 1 300 ? -20.760 -3.341 -4.080 1.00 67.25 300 ALA A C 1
ATOM 2273 O O . ALA A 1 300 ? -20.217 -3.892 -3.120 1.00 67.25 300 ALA A O 1
ATOM 2274 N N . SER A 1 301 ? -20.052 -2.641 -4.972 1.00 82.50 301 SER A N 1
ATOM 2275 C CA . SER A 1 301 ? -18.609 -2.408 -4.843 1.00 82.50 301 SER A CA 1
ATOM 2276 C C . SER A 1 301 ? -18.280 -1.360 -3.780 1.00 82.50 301 SER A C 1
ATOM 2278 O O . SER A 1 301 ? -18.629 -0.188 -3.932 1.00 82.50 301 SER A O 1
ATOM 2280 N N . HIS A 1 302 ? -17.492 -1.759 -2.778 1.00 88.50 302 HIS A N 1
ATOM 2281 C CA . HIS A 1 302 ? -16.930 -0.835 -1.790 1.00 88.50 302 HIS A CA 1
ATOM 2282 C C . HIS A 1 302 ? -15.966 0.171 -2.444 1.00 88.50 302 HIS A C 1
ATOM 2284 O O . HIS A 1 302 ? -15.907 1.322 -2.024 1.00 88.50 302 HIS A O 1
ATOM 2290 N N . LEU A 1 303 ? -15.250 -0.232 -3.507 1.00 89.81 303 LEU A N 1
ATOM 2291 C CA . LEU A 1 303 ? -14.330 0.652 -4.234 1.00 89.81 303 LEU A CA 1
ATOM 2292 C C . LEU A 1 303 ? -15.063 1.775 -4.980 1.00 89.81 303 LEU A C 1
ATOM 2294 O O . LEU A 1 303 ? -14.653 2.929 -4.878 1.00 89.81 303 LEU A O 1
ATOM 2298 N N . ARG A 1 304 ? -16.157 1.468 -5.699 1.00 89.88 304 ARG A N 1
ATOM 2299 C CA . ARG A 1 304 ? -16.949 2.501 -6.399 1.00 89.88 304 ARG A CA 1
ATOM 2300 C C . ARG A 1 304 ? -17.686 3.413 -5.428 1.00 89.88 304 ARG A C 1
ATOM 2302 O O . ARG A 1 304 ? -17.657 4.626 -5.595 1.00 89.88 304 ARG A O 1
ATOM 2309 N N . ALA A 1 305 ? -18.322 2.837 -4.410 1.00 91.44 305 ALA A N 1
ATOM 2310 C CA . ALA A 1 305 ? -19.095 3.593 -3.427 1.00 91.44 305 ALA A CA 1
ATOM 2311 C C . ALA A 1 305 ? -18.224 4.424 -2.464 1.00 91.44 305 ALA A C 1
ATOM 2313 O O . ALA A 1 305 ? -18.773 5.188 -1.664 1.00 91.44 305 ALA A O 1
ATOM 2314 N N . SER A 1 306 ? -16.895 4.288 -2.545 1.00 95.31 306 SER A N 1
ATOM 2315 C CA . SER A 1 306 ? -15.903 5.022 -1.748 1.00 95.31 306 SER A CA 1
ATOM 2316 C C . SER A 1 306 ? -14.885 5.769 -2.609 1.00 95.31 306 SER A C 1
ATOM 2318 O O . SER A 1 306 ? -13.766 6.000 -2.168 1.00 95.31 306 SER A O 1
ATOM 2320 N N . GLN A 1 307 ? -15.231 6.139 -3.844 1.00 95.31 307 GLN A N 1
ATOM 2321 C CA . GLN A 1 307 ? -14.443 7.159 -4.534 1.00 95.31 307 GLN A CA 1
ATOM 2322 C C . GLN A 1 307 ? -14.647 8.521 -3.853 1.00 95.31 307 GLN A C 1
ATOM 2324 O O . GLN A 1 307 ? -15.740 8.822 -3.365 1.00 95.31 307 GLN A O 1
ATOM 2329 N N . PHE A 1 308 ? -13.599 9.339 -3.845 1.00 96.94 308 PHE A N 1
ATOM 2330 C CA . PHE A 1 308 ? -13.698 10.763 -3.550 1.00 96.94 308 PHE A CA 1
ATOM 2331 C C . PHE A 1 308 ? -14.645 11.455 -4.555 1.00 96.94 308 PHE A C 1
ATOM 2333 O O . PHE A 1 308 ? -14.758 10.995 -5.699 1.00 96.94 308 PHE A O 1
ATOM 2340 N N . PRO A 1 309 ? -15.313 12.562 -4.171 1.00 95.81 309 PRO A N 1
ATOM 2341 C CA . PRO A 1 309 ? -15.998 13.416 -5.136 1.00 95.81 309 PRO A CA 1
ATOM 2342 C C . PRO A 1 309 ? -15.003 14.011 -6.145 1.00 95.81 309 PRO A C 1
ATOM 2344 O O . PRO A 1 309 ? -13.787 13.996 -5.937 1.00 95.81 309 PRO A O 1
ATOM 2347 N N . ASP A 1 310 ? -15.523 14.526 -7.254 1.00 93.38 310 ASP A N 1
ATOM 2348 C CA . ASP A 1 310 ? -14.735 15.205 -8.278 1.00 93.38 310 ASP A CA 1
ATOM 2349 C C . ASP A 1 310 ? -15.437 16.524 -8.651 1.00 93.38 310 ASP A C 1
ATOM 2351 O O . ASP A 1 310 ? -16.516 16.472 -9.248 1.00 93.38 310 ASP A O 1
ATOM 2355 N N . PRO A 1 311 ? -14.900 17.695 -8.251 1.00 95.12 311 PRO A N 1
ATOM 2356 C CA . PRO A 1 311 ? -13.684 17.887 -7.452 1.00 95.12 311 PRO A CA 1
ATOM 2357 C C . PRO A 1 311 ? -13.860 17.545 -5.958 1.00 95.12 311 PRO A C 1
ATOM 2359 O O . PRO A 1 311 ? -14.970 17.542 -5.420 1.00 95.12 311 PRO A O 1
ATOM 2362 N N . VAL A 1 312 ? -12.739 17.337 -5.260 1.00 96.12 312 VAL A N 1
ATOM 2363 C CA . VAL A 1 312 ? -12.656 17.443 -3.790 1.00 96.12 312 VAL A CA 1
ATOM 2364 C C . VAL A 1 312 ? -12.273 18.877 -3.428 1.00 96.12 312 VAL A C 1
ATOM 2366 O O . VAL A 1 312 ? -11.414 19.456 -4.084 1.00 96.12 312 VAL A O 1
ATOM 2369 N N . TRP A 1 313 ? -12.855 19.459 -2.382 1.00 94.56 313 TRP A N 1
ATOM 2370 C CA . TRP A 1 313 ? -12.477 20.800 -1.923 1.00 94.56 313 TRP A CA 1
ATOM 2371 C C . TRP A 1 313 ? -11.297 20.733 -0.948 1.00 94.56 313 TRP A C 1
ATOM 2373 O O . TRP A 1 313 ? -11.365 20.037 0.065 1.00 94.56 313 TRP A O 1
ATOM 2383 N N . GLY A 1 314 ? -10.211 21.436 -1.270 1.00 91.25 314 GLY A N 1
ATOM 2384 C CA . GLY A 1 314 ? -9.038 21.562 -0.409 1.00 91.25 314 GLY A CA 1
ATOM 2385 C C . GLY A 1 314 ? -9.292 22.438 0.828 1.00 91.25 314 GLY A C 1
ATOM 2386 O O . GLY A 1 314 ? -10.241 23.225 0.848 1.00 91.25 314 GLY A O 1
ATOM 2387 N N . PRO A 1 315 ? -8.434 22.351 1.864 1.00 84.31 315 PRO A N 1
ATOM 2388 C CA . PRO A 1 315 ? -8.527 23.202 3.059 1.00 84.31 315 PRO A CA 1
ATOM 2389 C C . PRO A 1 315 ? -8.248 24.690 2.770 1.00 84.31 315 PRO A C 1
ATOM 2391 O O . PRO A 1 315 ? -8.577 25.549 3.580 1.00 84.31 315 PRO A O 1
ATOM 2394 N N . ASP A 1 316 ? -7.656 24.990 1.614 1.00 88.38 316 ASP A N 1
ATOM 2395 C CA . ASP A 1 316 ? -7.449 26.320 1.030 1.00 88.38 316 ASP A CA 1
ATOM 2396 C C . ASP A 1 316 ? -8.651 26.811 0.194 1.00 88.38 316 ASP A C 1
ATOM 2398 O O . ASP A 1 316 ? -8.583 27.868 -0.435 1.00 88.38 316 ASP A O 1
ATOM 2402 N N . GLY A 1 317 ? -9.743 26.039 0.147 1.00 89.44 317 GLY A N 1
ATOM 2403 C CA . GLY A 1 317 ? -10.920 26.309 -0.679 1.00 89.44 317 GLY A CA 1
ATOM 2404 C C . GLY A 1 317 ? -10.725 26.029 -2.174 1.00 89.44 317 GLY A C 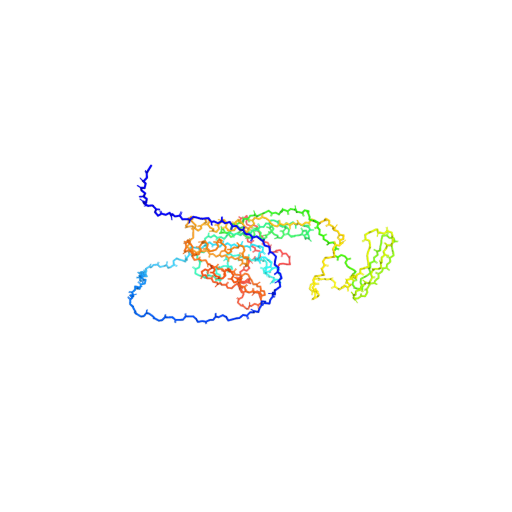1
ATOM 2405 O O . GLY A 1 317 ? -11.646 26.265 -2.953 1.00 89.44 317 GLY A O 1
ATOM 2406 N N . GLN A 1 318 ? -9.562 25.523 -2.600 1.00 93.38 318 GLN A N 1
ATOM 2407 C CA . GLN A 1 318 ? -9.289 25.254 -4.012 1.00 93.38 318 GLN A CA 1
ATOM 2408 C C . GLN A 1 318 ? -9.840 23.882 -4.441 1.00 93.38 318 GLN A C 1
ATOM 2410 O O . GLN A 1 318 ? -9.720 22.905 -3.694 1.00 93.38 318 GLN A O 1
ATOM 2415 N N . PRO A 1 319 ? -10.423 23.757 -5.648 1.00 96.44 319 PRO A N 1
ATOM 2416 C CA . PRO A 1 319 ? -10.902 22.478 -6.154 1.00 96.44 319 PRO A CA 1
ATOM 2417 C C . PRO A 1 319 ? -9.732 21.578 -6.580 1.00 96.44 319 PRO A C 1
ATOM 2419 O O . PRO A 1 319 ? -8.907 21.928 -7.424 1.00 96.44 319 PRO A O 1
ATOM 2422 N N . ILE A 1 320 ? -9.693 20.370 -6.027 1.00 97.12 320 ILE A N 1
ATOM 2423 C CA . ILE A 1 320 ? -8.770 19.296 -6.385 1.00 97.12 320 ILE A CA 1
ATOM 2424 C C . ILE A 1 320 ? -9.522 18.346 -7.323 1.00 97.12 320 ILE A C 1
ATOM 2426 O O . ILE A 1 320 ? -10.256 17.459 -6.881 1.00 97.12 320 ILE A O 1
ATOM 2430 N N . ALA A 1 321 ? -9.357 18.557 -8.628 1.00 96.75 321 ALA A N 1
ATOM 2431 C CA . ALA A 1 321 ? -9.930 17.693 -9.655 1.00 96.75 321 ALA A CA 1
ATOM 2432 C C . ALA A 1 321 ? -9.239 16.319 -9.692 1.00 96.75 321 ALA A C 1
ATOM 2434 O O . ALA A 1 321 ? -8.021 16.206 -9.501 1.00 96.75 321 ALA A O 1
ATOM 2435 N N . LYS A 1 322 ? -10.008 15.274 -9.995 1.00 95.94 322 LYS A N 1
ATOM 2436 C CA . LYS A 1 322 ? -9.497 13.924 -10.222 1.00 95.94 322 LYS A CA 1
ATOM 2437 C C . LYS A 1 322 ? -8.533 13.915 -11.424 1.00 95.94 322 LYS A C 1
ATOM 2439 O O . LYS A 1 322 ? -8.839 14.501 -12.464 1.00 95.94 322 LYS A O 1
ATOM 2444 N N . PRO A 1 323 ? -7.379 13.222 -11.352 1.00 94.75 323 PRO A N 1
ATOM 2445 C CA . PRO A 1 323 ? -6.469 13.130 -12.489 1.00 94.75 323 PRO A CA 1
ATOM 2446 C C . PRO A 1 323 ? -7.120 12.504 -13.730 1.00 94.75 323 PRO A C 1
ATOM 2448 O O . PRO A 1 323 ? -7.790 11.474 -13.640 1.00 94.75 323 PRO A O 1
ATOM 2451 N N . ALA A 1 324 ? -6.849 13.066 -14.911 1.00 89.88 324 ALA A N 1
ATOM 2452 C CA . ALA A 1 324 ? -7.300 12.489 -16.176 1.00 89.88 324 ALA A CA 1
ATOM 2453 C C . ALA A 1 324 ? -6.823 11.026 -16.333 1.00 89.88 324 ALA A C 1
ATOM 2455 O O . ALA A 1 324 ? -5.670 10.690 -16.041 1.00 89.88 324 ALA A O 1
ATOM 2456 N N . GLY A 1 325 ? -7.720 10.142 -16.786 1.00 84.00 325 GLY A N 1
ATOM 2457 C CA . GLY A 1 325 ? -7.443 8.705 -16.937 1.00 84.00 325 GLY A CA 1
ATOM 2458 C C . GLY A 1 325 ? -7.389 7.908 -15.621 1.00 84.00 325 GLY A C 1
ATOM 2459 O O . GLY A 1 325 ? -6.716 6.869 -15.549 1.00 84.00 325 GLY A O 1
ATOM 2460 N N . TRP A 1 326 ? -8.032 8.391 -14.551 1.00 86.06 326 TRP A N 1
ATOM 2461 C CA . TRP A 1 326 ? -8.218 7.656 -13.288 1.00 86.06 326 TRP A CA 1
ATOM 2462 C C . TRP A 1 326 ? -9.641 7.145 -13.077 1.00 86.06 326 TRP A C 1
ATOM 2464 O O . TRP A 1 326 ? -10.574 7.644 -13.737 1.00 86.06 326 TRP A O 1
#

pLDDT: mean 76.25, std 24.57, range [23.0, 98.75]

Foldseek 3Di:
DDYDDDDDDDDDDDDDDDDDDDDDDDDDDDDDDDDDDDDDDDDDDDDDPPPDDDDDDDDAFAEEEFEAQVQQCVLCVVQLQNLFDPVLLVCLQCVRYPYQAYEYFEAQDDCPPPVCRNVLVVLSVLLQVVPVRYDYDHFYKDKDWDWDFDLPQAAAQDWDADPVGDIDHDHADWDWDPADPVDPPGDTDTGGHYHDDDPPPDDDDDRDPPGDIDTDIDIDTPDRVVVSLCCLQVCLVVVVGQEYEYEHQDLVSLVSLQCNCPVSVGAYEYEYRDDPDDRDPSNVVRHNHYTYQAGSVDPPGSSVSRRDDAFDQGPVRDTSGNDPPD